Protein AF-A0A3S2A652-F1 (afdb_monomer_lite)

pLDDT: mean 80.46, std 19.88, range [29.73, 98.62]

Foldseek 3Di:
DPDPVVVVVVVVVVVCVVPDPPDDDDPPVVVQVVLQVVQVAPLLRVLLVVLCVPCQQVVADFDQLVVQLPPCNQLFKAFQVRDHSRDGHRNCLFLCVLQVPSLVCLLVSLVVSVVCVVVSPPHHPVNVDDDSLNSSLSNVVVSLVVSLVRLVNVVVGMDTDDPPDPVSVVVSVCLCPDPNHSVLRSLVRSLNGQQLQDDPPDDDDDDDDDDPDCPVSCVVVVVVVVVVVVPPDDDDDPDDPDPRDSRSVSSNVVCVVSVVVSVD

Radius of gyration: 24.22 Å; chains: 1; bounding box: 57×59×66 Å

Secondary structure (DSSP, 8-state):
---HHHHHHHHHHHHHHTT---PPPP-HHHHHHHHHHHTTS-HHHHHHHHHHHSHHHHTSPPB-GGGTS-TTHHHHEEETT---TTS-B-GGGSHHHIIIIIHHHHHHHHHHHHHHGGGGTTT-GGGTT--HHHHHHHHHHHHHHHHHHHHHHHHHHEEEPP--SHHHHHHHHHHHTSTT-HHHHHHHHHHHHH-TT--TTS---S-------TTTHHHHHHHHHHHHTT--S----S-------TT-HHHHHHHHHHHHHHH-

Sequence (264 aa):
FPTADAEEHQLAAIRRMTVDESYVAPDQALVAEALKTVCTISLPARAYKQLLADPAVAGLKEWVPANFAGPNGGKVFARRSAKTLRVGISGAFTYAGFHDVILDRIDDVAAQAALDRAVFAGGCSENSETSVSALSEDILKLYYDDYIAQWDSFLRDMRLAPLTDLIVASENLKDLSSADSALKRLLTAVVQETELTRSDDAPAGDDKAAAKGGSKLLGKLGKLGKIVKTGAKLLPRAGSASEVDLTGNLVAEHFKPLKSTIAE

Structure (mmCIF, N/CA/C/O backbone):
data_AF-A0A3S2A652-F1
#
_entry.id   AF-A0A3S2A652-F1
#
loop_
_atom_site.group_PDB
_atom_site.id
_atom_site.type_symbol
_atom_site.label_atom_id
_atom_site.label_alt_id
_atom_site.label_comp_id
_atom_site.label_asym_id
_atom_site.label_entity_id
_atom_site.label_seq_id
_atom_site.pdbx_PDB_ins_code
_atom_site.Cartn_x
_atom_site.Cartn_y
_atom_site.Cartn_z
_atom_site.occupancy
_atom_site.B_iso_or_equiv
_atom_site.auth_seq_id
_atom_site.auth_comp_id
_atom_site.auth_asym_id
_atom_site.auth_atom_id
_atom_site.pdbx_PDB_model_num
ATOM 1 N N . PHE A 1 1 ? -3.328 -15.606 21.372 1.00 52.12 1 PHE A N 1
ATOM 2 C CA . PHE A 1 1 ? -3.704 -15.788 22.788 1.00 52.12 1 PHE A CA 1
ATOM 3 C C . PHE A 1 1 ? -2.573 -16.517 23.488 1.00 52.12 1 PHE A C 1
ATOM 5 O O . PHE A 1 1 ? -1.925 -17.313 22.819 1.00 52.12 1 PHE A O 1
ATOM 12 N N . PRO A 1 2 ? -2.227 -16.191 24.743 1.00 72.25 2 PRO A N 1
ATOM 13 C CA . PRO A 1 2 ? -0.912 -16.559 25.257 1.00 72.25 2 PRO A CA 1
ATOM 14 C C . PRO A 1 2 ? -0.772 -18.051 25.607 1.00 72.25 2 PRO A C 1
ATOM 16 O O . PRO A 1 2 ? 0.357 -18.528 25.636 1.00 72.25 2 PRO A O 1
ATOM 19 N N . THR A 1 3 ? -1.865 -18.802 25.822 1.00 82.38 3 THR A N 1
ATOM 20 C CA . THR A 1 3 ? -1.835 -20.242 26.159 1.00 82.38 3 THR A CA 1
ATOM 21 C C . THR A 1 3 ? -3.086 -20.988 25.670 1.00 82.38 3 THR A C 1
ATOM 23 O O . THR A 1 3 ? -4.132 -20.372 25.465 1.00 82.38 3 THR A O 1
ATOM 26 N N . ALA A 1 4 ? -2.985 -22.314 25.511 1.00 81.88 4 ALA A N 1
ATOM 27 C CA . ALA A 1 4 ? -4.108 -23.188 25.143 1.00 81.88 4 ALA A CA 1
ATOM 28 C C . ALA A 1 4 ? -5.198 -23.230 26.232 1.00 81.88 4 ALA A C 1
ATOM 30 O O . ALA A 1 4 ? -6.385 -23.161 25.923 1.00 81.88 4 ALA A O 1
ATOM 31 N N . ASP A 1 5 ? -4.797 -23.230 27.505 1.00 79.06 5 ASP A N 1
ATOM 32 C CA . ASP A 1 5 ? -5.728 -23.212 28.639 1.00 79.06 5 ASP A CA 1
ATOM 33 C C . ASP A 1 5 ? -6.611 -21.952 28.634 1.00 79.06 5 ASP A C 1
ATOM 35 O O . ASP A 1 5 ? -7.808 -22.014 28.913 1.00 79.06 5 ASP A O 1
ATOM 39 N N . ALA A 1 6 ? -6.045 -20.792 28.271 1.00 74.88 6 ALA A N 1
ATOM 40 C CA . ALA A 1 6 ? -6.805 -19.545 28.185 1.00 74.88 6 ALA A CA 1
ATOM 41 C C . ALA A 1 6 ? -7.887 -19.606 27.092 1.00 74.88 6 ALA A C 1
ATOM 43 O O . ALA A 1 6 ? -8.999 -19.123 27.300 1.00 74.88 6 ALA A O 1
ATOM 44 N N . GLU A 1 7 ? -7.580 -20.227 25.951 1.00 81.38 7 GLU A N 1
ATOM 45 C CA . GLU A 1 7 ? -8.536 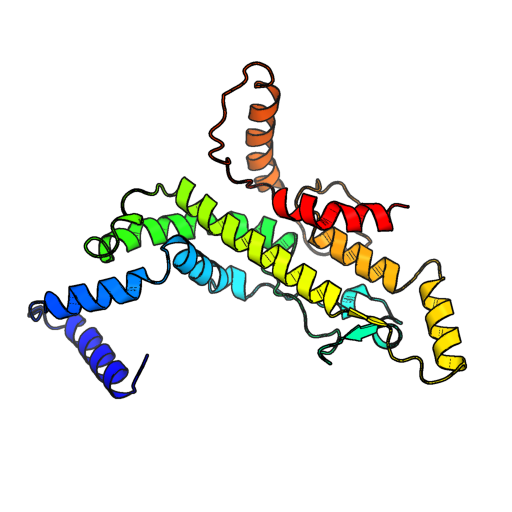-20.436 24.860 1.00 81.38 7 GLU A CA 1
ATOM 46 C C . GLU A 1 7 ? -9.672 -21.378 25.282 1.00 81.38 7 GLU A C 1
ATOM 48 O O . GLU A 1 7 ? -10.848 -21.063 25.080 1.00 81.38 7 GLU A O 1
ATOM 53 N N . GLU A 1 8 ? -9.343 -22.498 25.933 1.00 86.00 8 GLU A N 1
ATOM 54 C CA . GLU A 1 8 ? -10.333 -23.464 26.414 1.00 86.00 8 GLU A CA 1
ATOM 55 C C . GLU A 1 8 ? -11.302 -22.832 27.421 1.00 86.00 8 GLU A C 1
ATOM 57 O O . GLU A 1 8 ? -12.527 -22.943 27.271 1.00 86.00 8 GLU A O 1
ATOM 62 N N . HIS A 1 9 ? -10.771 -22.114 28.413 1.00 81.88 9 HIS A N 1
ATOM 63 C CA . HIS A 1 9 ? -11.582 -21.432 29.417 1.00 81.88 9 HIS A CA 1
ATOM 64 C C . HIS A 1 9 ? -12.466 -20.340 28.811 1.00 81.88 9 HIS A C 1
ATOM 66 O O . HIS A 1 9 ? -13.625 -20.200 29.208 1.00 81.88 9 HIS A O 1
ATOM 72 N N . GLN A 1 10 ? -11.969 -19.605 27.816 1.00 80.56 10 GLN A N 1
ATOM 73 C CA . GLN A 1 10 ? -12.742 -18.562 27.150 1.00 80.56 10 GLN A CA 1
ATOM 74 C C . GLN A 1 10 ? -13.880 -19.147 26.303 1.00 80.56 10 GLN A C 1
ATOM 76 O O . GLN A 1 10 ? -15.015 -18.675 26.385 1.00 80.56 10 GLN A O 1
ATOM 81 N N . LEU A 1 11 ? -13.628 -20.223 25.554 1.00 85.88 11 LEU A N 1
ATOM 82 C CA . LEU A 1 11 ? -14.672 -20.926 24.801 1.00 85.88 11 LEU A CA 1
ATOM 83 C C . LEU A 1 11 ? -15.713 -21.567 25.728 1.00 85.88 11 LEU A C 1
ATOM 85 O O . LEU A 1 11 ? -16.906 -21.566 25.417 1.00 85.88 11 LEU A O 1
ATOM 89 N N . ALA A 1 12 ? -15.288 -22.105 26.873 1.00 82.75 12 ALA A N 1
ATOM 90 C CA . ALA A 1 12 ? -16.197 -22.608 27.898 1.00 82.75 12 ALA A CA 1
ATOM 91 C C . ALA A 1 12 ? -17.071 -21.489 28.490 1.00 82.75 12 ALA A C 1
ATOM 93 O O . ALA A 1 12 ? -18.274 -21.691 28.655 1.00 82.75 12 ALA A O 1
ATOM 94 N N . ALA A 1 13 ? -16.499 -20.308 28.745 1.00 77.44 13 ALA A N 1
ATOM 95 C CA . ALA A 1 13 ? -17.236 -19.141 29.223 1.00 77.44 13 ALA A CA 1
ATOM 96 C C . ALA A 1 13 ? -18.266 -18.644 28.192 1.00 77.44 13 ALA A C 1
ATOM 98 O O . ALA A 1 13 ? -19.434 -18.488 28.539 1.00 77.44 13 ALA A O 1
ATOM 99 N N . ILE A 1 14 ? -17.881 -18.496 26.916 1.00 81.69 14 ILE A N 1
ATOM 100 C CA . ILE A 1 14 ? -18.790 -18.080 25.828 1.00 81.69 14 ILE A CA 1
ATOM 101 C C . ILE A 1 14 ? -19.966 -19.057 25.685 1.00 81.69 14 ILE A C 1
ATOM 103 O O . ILE A 1 14 ? -21.110 -18.634 25.542 1.00 81.69 14 ILE A O 1
ATOM 107 N N . ARG A 1 15 ? -19.707 -20.370 25.771 1.00 82.75 15 ARG A N 1
ATOM 108 C CA . ARG A 1 15 ? -20.762 -21.399 25.737 1.00 82.75 15 ARG A CA 1
ATOM 109 C C . ARG A 1 15 ? -21.686 -21.362 26.953 1.00 82.75 15 ARG A C 1
ATOM 111 O O . ARG A 1 15 ? -22.829 -21.780 26.837 1.00 82.75 15 ARG A O 1
ATOM 118 N N . ARG A 1 16 ? -21.204 -20.908 28.113 1.00 76.12 16 ARG A N 1
ATOM 119 C CA . ARG A 1 16 ? -22.028 -20.743 29.320 1.00 76.12 16 ARG A CA 1
ATOM 120 C C . ARG A 1 16 ? -22.916 -19.506 29.245 1.00 76.12 16 ARG A C 1
ATOM 122 O O . ARG A 1 16 ? -24.062 -19.575 29.670 1.00 76.12 16 ARG A O 1
ATOM 129 N N . MET A 1 17 ? -22.426 -18.420 28.646 1.00 71.50 17 MET A N 1
ATOM 130 C CA . MET A 1 17 ? -23.181 -17.170 28.493 1.00 71.50 17 MET A CA 1
ATOM 131 C C . MET A 1 17 ? -24.492 -17.321 27.704 1.00 71.50 17 MET A C 1
ATOM 133 O O . MET A 1 17 ? -25.365 -16.471 27.822 1.00 71.50 17 MET A O 1
ATOM 137 N N . THR A 1 18 ? -24.656 -18.373 26.895 1.00 72.25 18 THR A N 1
ATOM 138 C CA . THR A 1 18 ? -25.897 -18.613 26.138 1.00 72.25 18 THR A CA 1
ATOM 139 C C . THR A 1 18 ? -26.997 -19.307 26.944 1.00 72.25 18 THR A C 1
ATOM 141 O O . THR A 1 18 ? -28.128 -19.376 26.468 1.00 72.25 18 THR A O 1
ATOM 144 N N . VAL A 1 19 ? -26.686 -19.846 28.127 1.00 77.69 19 VAL A N 1
ATOM 145 C CA . VAL A 1 19 ? -27.603 -20.684 28.925 1.00 77.69 19 VAL A CA 1
ATOM 146 C C . VAL A 1 19 ? -27.663 -20.314 30.408 1.00 77.69 19 VAL A C 1
ATOM 148 O O . VAL A 1 19 ? -28.590 -20.743 31.089 1.00 77.69 19 VAL A O 1
ATOM 151 N N . ASP A 1 20 ? -26.704 -19.540 30.914 1.00 67.19 20 ASP A N 1
ATOM 152 C CA . ASP A 1 20 ? -26.577 -19.193 32.329 1.00 67.19 20 ASP A CA 1
ATOM 153 C C . ASP A 1 20 ? -26.541 -17.667 32.507 1.00 67.19 20 ASP A C 1
ATOM 155 O O . ASP A 1 20 ? -25.609 -16.999 32.059 1.00 67.19 20 ASP A O 1
ATOM 159 N N . GLU A 1 21 ? -27.568 -17.114 33.159 1.00 64.81 21 GLU A N 1
ATOM 160 C CA . GLU A 1 21 ? -27.655 -15.685 33.497 1.00 64.81 21 GLU A CA 1
ATOM 161 C C . GLU A 1 21 ? -26.923 -15.340 34.810 1.00 64.81 21 GLU A C 1
ATOM 163 O O . GLU A 1 21 ? -26.878 -14.175 35.214 1.00 64.81 21 GLU A O 1
ATOM 168 N N . SER A 1 22 ? -26.323 -16.328 35.492 1.00 71.25 22 SER A N 1
ATOM 169 C CA . SER A 1 22 ? -25.506 -16.094 36.687 1.00 71.25 22 SER A CA 1
ATOM 170 C C . SER A 1 22 ? -24.085 -15.659 36.312 1.00 71.25 22 SER A C 1
ATOM 172 O O . SER A 1 22 ? -23.110 -16.411 36.335 1.00 71.25 22 SER A O 1
ATOM 174 N N . TYR A 1 23 ? -23.953 -14.389 35.942 1.00 68.50 23 TYR A N 1
ATOM 175 C CA . TYR A 1 23 ? -22.654 -13.798 35.639 1.00 68.50 23 TYR A CA 1
ATOM 176 C C . TYR A 1 23 ? -21.808 -13.671 36.913 1.00 68.50 23 TYR A C 1
ATOM 178 O O . TYR A 1 23 ? -22.225 -13.057 37.899 1.00 68.50 23 TYR A O 1
ATOM 186 N N . VAL A 1 24 ? -20.594 -14.227 36.892 1.00 75.00 24 VAL A N 1
ATOM 187 C CA . VAL A 1 24 ? -19.592 -13.961 37.933 1.00 75.00 24 VAL A CA 1
ATOM 188 C C . VAL A 1 24 ? -19.274 -12.468 37.909 1.00 75.00 24 VAL A C 1
ATOM 190 O O . VAL A 1 24 ? -19.010 -11.906 36.844 1.00 75.00 24 VAL A O 1
ATOM 193 N N . ALA A 1 25 ? -19.305 -11.820 39.076 1.00 79.06 25 ALA A N 1
ATOM 194 C CA . ALA A 1 25 ? -18.957 -10.409 39.175 1.00 79.06 25 ALA A CA 1
ATOM 195 C C . ALA A 1 25 ? -17.518 -10.185 38.662 1.00 79.06 25 ALA A C 1
ATOM 197 O O . ALA A 1 25 ? -16.616 -10.931 39.054 1.00 79.06 25 ALA A O 1
ATOM 198 N N . PRO A 1 26 ? -17.281 -9.185 37.795 1.00 78.25 26 PRO A N 1
ATOM 199 C CA . PRO A 1 26 ? -15.953 -8.931 37.256 1.00 78.25 26 PRO A CA 1
ATOM 200 C C . PRO A 1 26 ? -14.974 -8.534 38.366 1.00 78.25 26 PRO A C 1
ATOM 202 O O . PRO A 1 26 ? -15.273 -7.669 39.194 1.00 78.25 26 PRO A O 1
ATOM 205 N N . ASP A 1 27 ? -13.783 -9.134 38.344 1.00 87.38 27 ASP A N 1
ATOM 206 C CA . ASP A 1 27 ? -12.655 -8.686 39.158 1.00 87.38 27 ASP A CA 1
ATOM 207 C C . ASP A 1 27 ? -12.175 -7.329 38.629 1.00 87.38 27 ASP A C 1
ATOM 209 O O . ASP A 1 27 ? -11.551 -7.229 37.571 1.00 87.38 27 ASP A O 1
ATOM 213 N N . GLN A 1 28 ? -12.487 -6.270 39.373 1.00 85.12 28 GLN A N 1
ATOM 214 C CA . GLN A 1 28 ? -12.195 -4.895 38.974 1.00 85.12 28 GLN A CA 1
ATOM 215 C C . GLN A 1 28 ? -10.690 -4.622 38.832 1.00 85.12 28 GLN A C 1
ATOM 217 O O . GLN A 1 28 ? -10.301 -3.807 37.996 1.00 85.12 28 GLN A O 1
ATOM 222 N N . ALA A 1 29 ? -9.834 -5.304 39.601 1.00 85.62 29 ALA A N 1
ATOM 223 C CA . ALA A 1 29 ? -8.387 -5.135 39.504 1.00 85.62 29 ALA A CA 1
ATOM 224 C C . ALA A 1 29 ? -7.844 -5.794 38.230 1.00 85.62 29 ALA A C 1
ATOM 226 O O . ALA A 1 29 ? -7.045 -5.187 37.513 1.00 85.62 29 ALA A O 1
ATOM 227 N N . LEU A 1 30 ? -8.332 -6.996 37.910 1.00 83.12 30 LEU A N 1
ATOM 228 C CA . LEU A 1 30 ? -7.978 -7.687 36.670 1.00 83.12 30 LEU A CA 1
ATOM 229 C C . LEU A 1 30 ? -8.483 -6.928 35.436 1.00 83.12 30 LEU A C 1
ATOM 231 O O . LEU A 1 30 ? -7.744 -6.781 34.464 1.00 83.12 30 LEU A O 1
ATOM 235 N N . VAL A 1 31 ? -9.712 -6.402 35.484 1.00 81.94 31 VAL A N 1
ATOM 236 C CA . VAL A 1 31 ? -10.275 -5.567 34.411 1.00 81.94 31 VAL A CA 1
ATOM 237 C C . VAL A 1 31 ? -9.437 -4.304 34.214 1.00 81.94 31 VAL A C 1
ATOM 239 O O . VAL A 1 31 ? -9.072 -3.994 33.082 1.00 81.94 31 VAL A O 1
ATOM 242 N N . ALA A 1 32 ? -9.069 -3.601 35.289 1.00 81.00 32 ALA A N 1
ATOM 243 C CA . ALA A 1 32 ? -8.233 -2.405 35.194 1.00 81.00 32 ALA A CA 1
ATOM 244 C C . ALA A 1 32 ? -6.849 -2.698 34.585 1.00 81.00 32 ALA A C 1
ATOM 246 O O . ALA A 1 32 ? -6.358 -1.922 33.765 1.00 81.00 32 ALA A O 1
ATOM 247 N N . GLU A 1 33 ? -6.225 -3.821 34.943 1.00 83.44 33 GLU A N 1
ATOM 248 C CA . GLU A 1 33 ? -4.919 -4.217 34.402 1.00 83.44 33 GLU A CA 1
ATOM 249 C C . GLU A 1 33 ? -4.998 -4.651 32.929 1.00 83.44 33 GLU A C 1
ATOM 251 O O . GLU A 1 33 ? -4.174 -4.247 32.100 1.00 83.44 33 GLU A O 1
ATOM 256 N N . ALA A 1 34 ? -6.037 -5.407 32.568 1.00 80.44 34 ALA A N 1
ATOM 257 C CA . ALA A 1 34 ? -6.310 -5.763 31.180 1.00 80.44 34 ALA A CA 1
ATOM 258 C C . ALA A 1 34 ? -6.544 -4.508 30.324 1.00 80.44 34 ALA A C 1
ATOM 260 O O . ALA A 1 34 ? -5.984 -4.387 29.232 1.00 80.44 34 ALA A O 1
ATOM 261 N N . LEU A 1 35 ? -7.301 -3.536 30.842 1.00 76.75 35 LEU A N 1
ATOM 262 C CA . LEU A 1 35 ? -7.547 -2.268 30.161 1.00 76.75 35 LEU A CA 1
ATOM 263 C C . LEU A 1 35 ? -6.253 -1.483 29.912 1.00 76.75 35 LEU A C 1
ATOM 265 O O . LEU A 1 35 ? -6.055 -1.033 28.787 1.00 76.75 35 LEU A O 1
ATOM 269 N N . LYS A 1 36 ? -5.329 -1.388 30.882 1.00 78.88 36 LYS A N 1
ATOM 270 C CA . LYS A 1 36 ? -4.011 -0.748 30.659 1.00 78.88 36 LYS A CA 1
ATOM 271 C C . LYS A 1 36 ? -3.251 -1.381 29.494 1.00 78.88 36 LYS A C 1
ATOM 273 O O . LYS A 1 36 ? -2.658 -0.668 28.689 1.00 78.88 36 LYS A O 1
ATOM 278 N N . THR A 1 37 ? -3.298 -2.709 29.386 1.00 77.62 37 THR A N 1
ATOM 279 C CA . THR A 1 37 ? -2.659 -3.439 28.282 1.00 77.62 37 THR A CA 1
ATOM 280 C C . THR A 1 37 ? -3.307 -3.086 26.944 1.00 77.62 37 THR A C 1
ATOM 282 O O . THR A 1 37 ? -2.607 -2.808 25.972 1.00 77.62 37 THR A O 1
ATOM 285 N N . VAL A 1 38 ? -4.640 -3.028 26.887 1.00 74.25 38 VAL A N 1
ATOM 286 C CA . VAL A 1 38 ? -5.374 -2.637 25.672 1.00 74.25 38 VAL A CA 1
ATOM 287 C C . VAL A 1 38 ? -5.073 -1.191 25.259 1.00 74.25 38 VAL A C 1
ATOM 289 O O . VAL A 1 38 ? -4.997 -0.905 24.062 1.00 74.25 38 VAL A O 1
ATOM 292 N N . CYS A 1 39 ? -4.831 -0.291 26.216 1.00 74.31 39 CYS A N 1
ATOM 293 C CA . CYS A 1 39 ? -4.477 1.103 25.935 1.00 74.31 39 CYS A CA 1
ATOM 294 C C . CYS A 1 39 ? -3.083 1.291 25.306 1.00 74.31 39 CYS A C 1
ATOM 296 O O . CYS A 1 39 ? -2.777 2.398 24.875 1.00 74.31 39 CYS A O 1
ATOM 298 N N . THR A 1 40 ? -2.240 0.252 25.221 1.00 81.44 40 THR A N 1
ATOM 299 C CA . THR A 1 40 ? -0.905 0.356 24.590 1.00 81.44 40 THR A CA 1
ATOM 300 C C . THR A 1 40 ? -0.963 0.578 23.078 1.00 81.44 40 THR A C 1
ATOM 302 O O . THR A 1 40 ? -0.031 1.131 22.497 1.00 81.44 40 THR A O 1
ATOM 305 N N . ILE A 1 41 ? -2.056 0.165 22.432 1.00 84.75 41 ILE A N 1
ATOM 306 C CA . ILE A 1 41 ? -2.319 0.412 21.013 1.00 84.75 41 ILE A CA 1
ATOM 307 C C . ILE A 1 41 ? -3.452 1.428 20.944 1.00 84.75 41 ILE A C 1
ATOM 309 O O . ILE A 1 41 ? -4.523 1.174 21.490 1.00 84.75 41 ILE A O 1
ATOM 313 N N . SER A 1 42 ? -3.244 2.557 20.267 1.00 86.00 42 SER A N 1
ATOM 314 C CA . SER A 1 42 ? -4.271 3.597 20.136 1.00 86.00 42 SER A CA 1
ATOM 315 C C . SER A 1 42 ? -5.525 3.080 19.417 1.00 86.00 42 SER A C 1
ATOM 317 O O . SER A 1 42 ? -5.459 2.134 18.624 1.00 86.00 42 SER 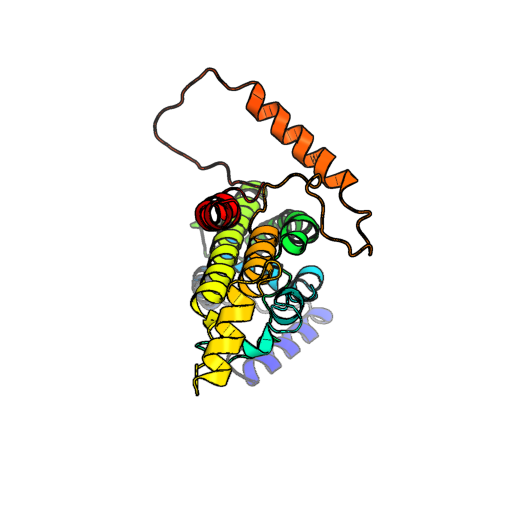A O 1
ATOM 319 N N . LEU A 1 43 ? -6.686 3.694 19.683 1.00 86.31 43 LEU A N 1
ATOM 320 C CA . LEU A 1 43 ? -7.937 3.317 19.018 1.00 86.31 43 LEU A CA 1
ATOM 321 C C . LEU A 1 43 ? -7.834 3.391 17.476 1.00 86.31 43 LEU A C 1
ATOM 323 O O . LEU A 1 43 ? -8.187 2.392 16.843 1.00 86.31 43 LEU A O 1
ATOM 327 N N . PRO A 1 44 ? -7.272 4.459 16.865 1.00 89.38 44 PRO A N 1
ATOM 328 C CA . PRO A 1 44 ? -7.062 4.509 15.417 1.00 89.38 44 PRO A CA 1
ATOM 329 C C . PRO A 1 44 ? -6.165 3.384 14.897 1.00 89.38 44 PRO A C 1
ATOM 331 O O . PRO A 1 44 ? -6.459 2.794 13.864 1.00 89.38 44 PRO A O 1
ATOM 334 N N . ALA A 1 45 ? -5.107 3.013 15.627 1.00 91.38 45 ALA A N 1
ATOM 335 C CA . ALA A 1 45 ? -4.211 1.939 15.201 1.00 91.38 45 ALA A CA 1
ATOM 336 C C . ALA A 1 45 ? -4.876 0.554 15.245 1.00 91.38 45 ALA A C 1
ATOM 338 O O . ALA A 1 45 ? -4.579 -0.303 14.410 1.00 91.38 45 ALA A O 1
ATOM 339 N N . ARG A 1 46 ? -5.788 0.312 16.195 1.00 90.44 46 ARG A N 1
ATOM 340 C CA . ARG A 1 46 ? -6.594 -0.921 16.212 1.00 90.44 46 ARG A CA 1
ATOM 341 C C . ARG A 1 46 ? -7.599 -0.943 15.065 1.00 90.44 46 ARG A C 1
ATOM 343 O O . ARG A 1 46 ? -7.665 -1.940 14.352 1.00 90.44 46 ARG A O 1
ATOM 350 N N . ALA A 1 47 ? -8.320 0.159 14.872 1.00 92.62 47 ALA A N 1
ATOM 351 C CA . ALA A 1 47 ? -9.280 0.318 13.787 1.00 92.62 47 ALA A CA 1
ATOM 352 C C . ALA A 1 47 ? -8.606 0.158 12.414 1.00 92.62 47 ALA A C 1
ATOM 354 O O . ALA A 1 47 ? -9.094 -0.572 11.562 1.00 92.62 47 ALA A O 1
ATOM 355 N N . TYR A 1 48 ? -7.414 0.726 12.232 1.00 96.31 48 TYR A N 1
ATOM 356 C CA . TYR A 1 48 ? -6.604 0.544 11.030 1.00 96.31 48 TYR A CA 1
ATOM 357 C C . TYR A 1 48 ? -6.227 -0.926 10.778 1.00 96.31 48 TYR A C 1
ATOM 359 O O . TYR A 1 48 ? -6.381 -1.435 9.668 1.00 96.31 48 TYR A O 1
ATOM 367 N N . LYS A 1 49 ? -5.797 -1.661 11.812 1.00 95.75 49 LYS A N 1
ATOM 368 C CA . LYS A 1 49 ? -5.533 -3.105 11.678 1.00 95.75 49 LYS A CA 1
ATOM 369 C C . LYS A 1 49 ? -6.791 -3.888 11.305 1.00 95.75 49 LYS A C 1
ATOM 371 O O . LYS A 1 49 ? -6.702 -4.827 10.520 1.00 95.75 49 LYS A O 1
ATOM 376 N N . GLN A 1 50 ? -7.944 -3.505 11.849 1.00 95.00 50 GLN A N 1
ATOM 377 C CA . GLN A 1 50 ? -9.230 -4.096 11.486 1.00 95.00 50 GLN A CA 1
ATOM 378 C C . GLN A 1 50 ? -9.613 -3.777 10.037 1.00 95.00 50 GLN A C 1
ATOM 380 O O . GLN A 1 50 ? -10.061 -4.677 9.336 1.00 95.00 50 GLN A O 1
ATOM 385 N N . LEU A 1 51 ? -9.378 -2.546 9.573 1.00 97.38 51 LEU A N 1
ATOM 386 C CA . LEU A 1 51 ? -9.576 -2.146 8.179 1.00 97.38 51 LEU A CA 1
ATOM 387 C C . LEU A 1 51 ? -8.751 -3.023 7.232 1.00 97.38 51 LEU A C 1
ATOM 389 O O . LEU A 1 51 ? -9.298 -3.564 6.279 1.00 97.38 51 LEU A O 1
ATOM 393 N N . LEU A 1 52 ? -7.459 -3.223 7.508 1.00 98.00 52 LEU A N 1
ATOM 394 C CA . LEU A 1 52 ? -6.612 -4.087 6.674 1.00 98.00 52 LEU A CA 1
ATOM 395 C C . LEU A 1 52 ? -6.995 -5.573 6.739 1.00 98.00 52 LEU A C 1
ATOM 397 O O . LEU A 1 52 ? -6.727 -6.310 5.792 1.00 98.00 52 LEU A O 1
ATOM 401 N N . ALA A 1 53 ? -7.587 -6.020 7.847 1.00 96.81 53 ALA A N 1
ATOM 402 C CA . ALA A 1 53 ? -8.063 -7.390 8.023 1.00 96.81 53 ALA A CA 1
ATOM 403 C C . ALA A 1 53 ? -9.475 -7.623 7.455 1.00 96.81 53 ALA A C 1
ATOM 405 O O . ALA A 1 53 ? -9.913 -8.774 7.386 1.00 96.81 53 ALA A O 1
ATOM 406 N N . ASP A 1 54 ? -10.189 -6.563 7.062 1.00 96.56 54 ASP A N 1
ATOM 407 C CA . ASP A 1 54 ? -11.497 -6.666 6.422 1.00 96.56 54 ASP A CA 1
ATOM 408 C C . ASP A 1 54 ? -11.379 -7.546 5.165 1.00 96.56 54 ASP A C 1
ATOM 410 O O . ASP A 1 54 ? -10.522 -7.275 4.321 1.00 96.56 54 ASP A O 1
ATOM 414 N N . PRO A 1 55 ? -12.218 -8.584 4.990 1.00 96.50 55 PRO A N 1
ATOM 415 C CA . PRO A 1 55 ? -12.156 -9.457 3.820 1.00 96.50 55 PRO A CA 1
ATOM 416 C C . PRO A 1 55 ? -12.220 -8.722 2.474 1.00 96.50 55 PRO A C 1
ATOM 418 O O . PRO A 1 55 ? -11.603 -9.176 1.510 1.00 96.50 55 PRO A O 1
ATOM 421 N N . ALA A 1 56 ? -12.930 -7.591 2.395 1.00 96.12 56 ALA A N 1
ATOM 422 C CA . ALA A 1 56 ? -13.000 -6.774 1.186 1.00 96.12 56 ALA A CA 1
ATOM 423 C C . ALA A 1 56 ? -11.662 -6.091 0.859 1.00 96.12 56 ALA A C 1
ATOM 425 O O . ALA A 1 56 ? -11.360 -5.889 -0.314 1.00 96.12 56 ALA A O 1
ATOM 426 N N . VAL A 1 57 ? -10.857 -5.771 1.878 1.00 97.75 57 VAL A N 1
ATOM 427 C CA . VAL A 1 57 ? -9.529 -5.149 1.745 1.00 97.75 57 VAL A CA 1
ATOM 428 C C . VAL A 1 57 ? -8.446 -6.218 1.593 1.00 97.75 57 VAL A C 1
ATOM 430 O O . VAL A 1 57 ? -7.657 -6.177 0.652 1.00 97.75 57 VAL A O 1
ATOM 433 N N . ALA A 1 58 ? -8.429 -7.217 2.476 1.00 96.81 58 ALA A N 1
ATOM 434 C CA . ALA A 1 58 ? -7.459 -8.310 2.468 1.00 96.81 58 ALA A CA 1
ATOM 435 C C . ALA A 1 58 ? -7.567 -9.198 1.216 1.00 96.81 58 ALA A C 1
ATOM 437 O O . ALA A 1 58 ? -6.582 -9.805 0.799 1.00 96.81 58 ALA A O 1
ATOM 438 N N . GLY A 1 59 ? -8.759 -9.279 0.614 1.00 96.38 59 GLY A N 1
ATOM 439 C CA . GLY A 1 59 ? -9.011 -10.015 -0.625 1.00 96.38 59 GLY A CA 1
ATOM 440 C C . GLY A 1 59 ? -8.609 -9.273 -1.903 1.00 96.38 59 GLY A C 1
ATOM 441 O O . GLY A 1 59 ? -8.730 -9.844 -2.990 1.00 96.38 59 GLY A O 1
ATOM 442 N N . LEU A 1 60 ? -8.150 -8.019 -1.807 1.00 97.81 60 LEU A N 1
ATOM 443 C CA . LEU A 1 60 ? -7.713 -7.253 -2.971 1.00 97.81 60 LEU A CA 1
ATOM 444 C C . LEU A 1 60 ? -6.519 -7.922 -3.649 1.00 97.81 60 LEU A C 1
ATOM 446 O O . LEU A 1 60 ? -5.533 -8.300 -3.014 1.00 97.81 60 LEU A O 1
ATOM 450 N N . LYS A 1 61 ? -6.597 -8.032 -4.977 1.00 97.50 61 LYS A N 1
ATOM 451 C CA . LYS A 1 61 ? -5.530 -8.622 -5.782 1.00 97.50 61 LYS A CA 1
ATOM 452 C C . LYS A 1 61 ? -4.243 -7.814 -5.619 1.00 97.50 61 LYS A C 1
ATOM 454 O O . LYS A 1 61 ? -4.246 -6.599 -5.784 1.00 97.50 61 LYS A O 1
ATOM 459 N N . GLU A 1 62 ? -3.140 -8.510 -5.366 1.00 98.06 62 GLU A N 1
ATOM 460 C CA . GLU A 1 62 ? -1.824 -7.880 -5.291 1.00 98.06 62 GLU A CA 1
ATOM 461 C C . GLU A 1 62 ? -1.421 -7.215 -6.615 1.00 98.06 62 GLU A C 1
ATOM 463 O O . GLU A 1 62 ? -1.636 -7.754 -7.710 1.00 98.06 62 GLU A O 1
ATOM 468 N N . TRP A 1 63 ? -0.748 -6.072 -6.501 1.00 98.50 63 TRP A N 1
ATOM 469 C CA . TRP A 1 63 ? -0.018 -5.462 -7.602 1.00 98.50 63 TRP A CA 1
ATOM 470 C C . TRP A 1 63 ? 1.307 -6.197 -7.788 1.00 98.50 63 TRP A C 1
ATOM 472 O O . TRP A 1 63 ? 2.165 -6.192 -6.905 1.00 98.50 63 TRP A O 1
ATOM 482 N N . VAL A 1 64 ? 1.477 -6.863 -8.931 1.00 98.19 64 VAL A N 1
ATOM 483 C CA . VAL A 1 64 ? 2.625 -7.744 -9.180 1.00 98.19 64 VAL A CA 1
ATOM 484 C C . VAL A 1 64 ? 3.604 -7.091 -10.166 1.00 98.19 64 VAL A C 1
ATOM 486 O O . VAL A 1 64 ? 3.255 -6.954 -11.341 1.00 98.19 64 VAL A O 1
ATOM 489 N N . PRO A 1 65 ? 4.851 -6.778 -9.756 1.00 97.00 65 PRO A N 1
ATOM 490 C CA . PRO A 1 65 ? 5.836 -6.075 -10.589 1.00 97.00 65 PRO A CA 1
ATOM 491 C C . PRO A 1 65 ? 6.095 -6.736 -11.947 1.00 97.00 65 PRO A C 1
ATOM 493 O O . PRO A 1 65 ? 6.253 -6.058 -12.962 1.00 97.00 65 PRO A O 1
ATOM 496 N N . ALA A 1 66 ? 6.117 -8.073 -11.983 1.00 95.75 66 ALA A N 1
ATOM 497 C CA . ALA A 1 66 ? 6.341 -8.840 -13.207 1.00 95.75 66 ALA A CA 1
ATOM 498 C C . ALA A 1 66 ? 5.302 -8.558 -14.308 1.00 95.75 66 ALA A C 1
ATOM 500 O O . ALA A 1 66 ? 5.625 -8.716 -15.482 1.00 95.75 66 ALA A O 1
ATOM 501 N N . ASN A 1 67 ? 4.089 -8.125 -13.950 1.00 96.56 67 ASN A N 1
ATOM 502 C CA . ASN A 1 67 ? 3.047 -7.791 -14.924 1.00 96.56 67 ASN A CA 1
ATOM 503 C C . ASN A 1 67 ? 3.327 -6.458 -15.639 1.00 96.56 67 ASN A C 1
ATOM 505 O O . ASN A 1 67 ? 2.810 -6.233 -16.726 1.00 96.56 67 ASN A O 1
ATOM 509 N N . PHE A 1 68 ? 4.167 -5.597 -15.055 1.00 96.25 68 PHE A N 1
ATOM 510 C CA . PHE A 1 68 ? 4.428 -4.241 -15.546 1.00 96.25 68 PHE A CA 1
ATOM 511 C C . PHE A 1 68 ? 5.835 -4.065 -16.123 1.00 96.25 68 PHE A C 1
ATOM 513 O O . PHE A 1 68 ? 6.075 -3.144 -16.895 1.00 96.25 68 PHE A O 1
ATOM 520 N N . ALA A 1 69 ? 6.772 -4.958 -15.800 1.00 91.19 69 ALA A N 1
ATOM 521 C CA . ALA A 1 69 ? 8.158 -4.867 -16.262 1.00 91.19 69 ALA A CA 1
ATOM 522 C C . ALA A 1 69 ? 8.373 -5.336 -17.723 1.00 91.19 69 ALA A C 1
ATOM 524 O O . ALA A 1 69 ? 9.490 -5.272 -18.233 1.00 91.19 69 ALA A O 1
ATOM 525 N N . GLY A 1 70 ? 7.321 -5.806 -18.405 1.00 90.44 70 GLY A N 1
ATOM 526 C CA . GLY A 1 70 ? 7.384 -6.287 -19.788 1.00 90.44 70 GLY A CA 1
ATOM 527 C C . GLY A 1 70 ? 8.143 -7.617 -19.962 1.00 90.44 70 GLY A C 1
ATOM 528 O O . GLY A 1 70 ? 8.600 -8.216 -18.984 1.00 90.44 70 GLY A O 1
ATOM 529 N N . PRO A 1 71 ? 8.302 -8.102 -21.210 1.00 89.19 71 PRO A N 1
ATOM 530 C CA . PRO A 1 71 ? 8.881 -9.422 -21.493 1.00 89.19 71 PRO A CA 1
ATOM 531 C C . PRO A 1 71 ? 10.324 -9.599 -20.996 1.00 89.19 71 PRO A C 1
ATOM 533 O O . PRO A 1 71 ? 10.711 -10.693 -20.587 1.00 89.19 71 PRO A O 1
ATOM 536 N N . ASN A 1 72 ? 11.114 -8.522 -21.004 1.00 87.19 72 ASN A N 1
ATOM 537 C CA . ASN A 1 72 ? 12.512 -8.535 -20.567 1.00 87.19 72 ASN A CA 1
ATOM 538 C C . ASN A 1 72 ? 12.685 -8.214 -19.076 1.00 87.19 72 ASN A C 1
ATOM 540 O O . ASN A 1 72 ? 13.777 -8.393 -18.538 1.00 87.19 72 ASN A O 1
ATOM 544 N N . GLY A 1 73 ? 11.625 -7.803 -18.374 1.00 89.44 73 GLY A N 1
ATOM 545 C CA . GLY A 1 73 ? 11.707 -7.330 -16.992 1.00 89.44 73 GLY A CA 1
ATOM 546 C C . GLY A 1 73 ? 12.351 -8.325 -16.026 1.00 89.44 73 GLY A C 1
ATOM 547 O O . GLY A 1 73 ? 13.160 -7.938 -15.189 1.00 89.44 73 GLY A O 1
ATOM 548 N N . GLY A 1 74 ? 12.066 -9.621 -16.185 1.00 89.81 74 GLY A N 1
ATOM 549 C CA . GLY A 1 74 ? 12.672 -10.678 -15.366 1.00 89.81 74 GLY A CA 1
ATOM 550 C C . GLY A 1 74 ? 14.172 -10.901 -15.602 1.00 89.81 74 GLY A C 1
ATOM 551 O O . GLY A 1 74 ? 14.825 -11.498 -14.752 1.00 89.81 74 GLY A O 1
ATOM 552 N N . LYS A 1 75 ? 14.715 -10.434 -16.734 1.00 89.69 75 LYS A N 1
ATOM 553 C CA . LYS A 1 75 ? 16.154 -10.476 -17.045 1.00 89.69 75 LYS A CA 1
ATOM 554 C C . LYS A 1 75 ? 16.871 -9.204 -16.596 1.00 89.69 75 LYS A C 1
ATOM 556 O O . LYS A 1 75 ? 18.016 -9.268 -16.166 1.00 89.69 75 LYS A O 1
ATOM 561 N N . VAL A 1 76 ? 16.189 -8.063 -16.698 1.00 92.75 76 VAL A N 1
ATOM 562 C CA . VAL A 1 76 ? 16.753 -6.739 -16.400 1.00 92.75 76 VAL A CA 1
ATOM 563 C C . VAL A 1 76 ? 16.7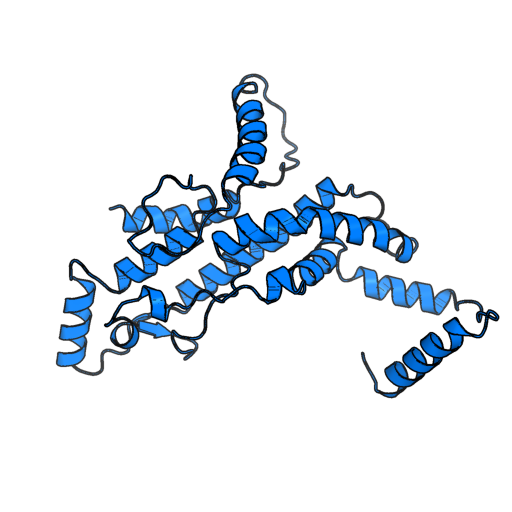41 -6.445 -14.902 1.00 92.75 76 VAL A C 1
ATOM 565 O O . VAL A 1 76 ? 17.664 -5.802 -14.401 1.00 92.75 76 VAL A O 1
ATOM 568 N N . PHE A 1 77 ? 15.738 -6.931 -14.167 1.00 95.38 77 PHE A N 1
ATOM 569 C CA . PHE A 1 77 ? 15.566 -6.626 -12.749 1.00 95.38 77 PHE A CA 1
ATOM 570 C C . PHE A 1 77 ? 15.833 -7.803 -11.823 1.00 95.38 77 PHE A C 1
ATOM 572 O O . PHE A 1 77 ? 15.498 -8.952 -12.098 1.00 95.38 77 PHE A O 1
ATOM 579 N N . ALA A 1 78 ? 16.343 -7.466 -10.644 1.00 95.88 78 ALA A N 1
ATOM 580 C CA . ALA A 1 78 ? 16.396 -8.335 -9.484 1.00 95.88 78 ALA A CA 1
ATOM 581 C C . ALA A 1 78 ? 15.942 -7.569 -8.233 1.00 95.88 78 ALA A C 1
ATOM 583 O O . ALA A 1 78 ? 15.875 -6.338 -8.219 1.00 95.88 78 ALA A O 1
ATOM 584 N N . ARG A 1 79 ? 15.667 -8.303 -7.153 1.00 97.12 79 ARG A N 1
ATOM 585 C CA . ARG A 1 79 ? 15.386 -7.728 -5.831 1.00 97.12 79 ARG A CA 1
ATOM 586 C C . ARG A 1 79 ? 16.610 -7.861 -4.931 1.00 97.12 79 ARG A C 1
ATOM 588 O O . ARG A 1 79 ? 17.309 -8.878 -4.984 1.00 97.12 79 ARG A O 1
ATOM 595 N N . ARG A 1 80 ? 16.893 -6.854 -4.102 1.00 97.31 80 ARG A N 1
ATOM 596 C CA . ARG A 1 80 ? 17.966 -6.908 -3.090 1.00 97.31 80 ARG A CA 1
ATOM 597 C C . ARG A 1 80 ? 17.645 -7.934 -2.005 1.00 97.31 80 ARG A C 1
ATOM 599 O O . ARG A 1 80 ? 18.542 -8.621 -1.536 1.00 97.31 80 ARG A O 1
ATOM 606 N N . SER A 1 81 ? 16.366 -8.090 -1.688 1.00 96.69 81 SER A N 1
ATOM 607 C CA . SER A 1 81 ? 15.795 -9.081 -0.775 1.00 96.69 81 SER A CA 1
ATOM 608 C C . SER A 1 81 ? 15.769 -10.509 -1.326 1.00 96.69 81 SER A C 1
ATOM 610 O O . SER A 1 81 ? 15.292 -11.406 -0.639 1.00 96.69 81 SER A O 1
ATOM 612 N N . ALA A 1 82 ? 16.214 -10.726 -2.570 1.00 95.81 82 ALA A N 1
ATOM 613 C CA . ALA A 1 82 ? 16.099 -11.988 -3.307 1.00 95.81 82 ALA A CA 1
ATOM 614 C C . ALA A 1 82 ? 14.655 -12.487 -3.549 1.00 95.81 82 ALA A C 1
ATOM 616 O O . ALA A 1 82 ? 14.467 -13.579 -4.086 1.00 95.81 82 ALA A O 1
ATOM 617 N N . LYS A 1 83 ? 13.627 -11.684 -3.231 1.00 96.44 83 LYS A N 1
ATOM 618 C CA . LYS A 1 83 ? 12.247 -11.953 -3.659 1.00 96.44 83 LYS A CA 1
ATOM 619 C C . LYS A 1 83 ? 12.161 -12.002 -5.189 1.00 96.44 83 LYS A C 1
ATOM 621 O O . LYS A 1 83 ? 12.893 -11.311 -5.896 1.00 96.44 83 LYS A O 1
ATOM 626 N N . THR A 1 84 ? 11.235 -12.797 -5.716 1.00 95.56 84 THR A N 1
ATOM 627 C CA . THR A 1 84 ? 10.937 -12.771 -7.155 1.00 95.56 84 THR A CA 1
ATOM 628 C C . THR A 1 84 ? 10.088 -11.543 -7.494 1.00 95.56 84 THR A C 1
ATOM 630 O O . THR A 1 84 ? 9.378 -11.025 -6.634 1.00 95.56 84 THR A O 1
ATOM 633 N N . LEU A 1 85 ? 10.073 -11.117 -8.763 1.00 95.50 85 LEU A N 1
ATOM 634 C CA . LEU A 1 85 ? 9.158 -10.064 -9.242 1.00 95.50 85 LEU A CA 1
ATOM 635 C C . LEU A 1 85 ? 7.673 -10.472 -9.199 1.00 95.50 85 LEU A C 1
ATOM 637 O O . LEU A 1 85 ? 6.811 -9.670 -9.552 1.00 95.50 85 LEU A O 1
ATOM 641 N N . ARG A 1 86 ? 7.369 -11.722 -8.819 1.00 96.38 86 ARG A N 1
ATOM 642 C CA . ARG A 1 86 ? 5.999 -12.207 -8.618 1.00 96.38 86 ARG A CA 1
ATOM 643 C C . ARG A 1 86 ? 5.467 -11.925 -7.216 1.00 96.38 86 ARG A C 1
ATOM 645 O O . ARG A 1 86 ? 4.266 -12.035 -7.022 1.00 96.38 86 ARG A O 1
ATOM 652 N N . VAL A 1 87 ? 6.337 -11.582 -6.264 1.00 96.88 87 VAL A N 1
ATOM 653 C CA . VAL A 1 87 ? 5.905 -11.130 -4.937 1.00 96.88 87 VAL A CA 1
ATOM 654 C C . VAL A 1 87 ? 5.440 -9.686 -5.073 1.00 96.88 87 VAL A C 1
ATOM 656 O O . VAL A 1 87 ? 6.248 -8.812 -5.402 1.00 96.88 87 VAL A O 1
ATOM 659 N N . GLY A 1 88 ? 4.140 -9.471 -4.889 1.00 95.94 88 GLY A N 1
ATOM 660 C CA . GLY A 1 88 ? 3.500 -8.187 -5.114 1.00 95.94 88 GLY A CA 1
ATOM 661 C C . GLY A 1 88 ? 3.490 -7.259 -3.904 1.00 95.94 88 GLY A C 1
ATOM 662 O O . GLY A 1 88 ? 4.031 -7.559 -2.837 1.00 95.94 88 GLY A O 1
ATOM 663 N N . ILE A 1 89 ? 2.856 -6.109 -4.109 1.00 98.25 89 ILE A N 1
ATOM 664 C CA . ILE A 1 89 ? 2.381 -5.213 -3.054 1.00 98.25 89 ILE A CA 1
ATOM 665 C C . ILE A 1 89 ? 0.897 -5.523 -2.848 1.00 98.25 89 ILE A C 1
ATOM 667 O O . ILE A 1 89 ? 0.179 -5.754 -3.822 1.00 98.25 89 ILE A O 1
ATOM 671 N N . SER A 1 90 ? 0.439 -5.544 -1.593 1.00 98.44 90 SER A N 1
ATOM 672 C CA . SER A 1 90 ? -0.981 -5.756 -1.283 1.00 98.44 90 SER A CA 1
ATOM 673 C C . SER A 1 90 ? -1.856 -4.785 -2.076 1.00 98.44 90 SER A C 1
ATOM 675 O O . SER A 1 90 ? -1.548 -3.594 -2.154 1.00 98.44 90 SER A O 1
ATOM 677 N N . GLY A 1 91 ? -2.962 -5.290 -2.630 1.00 98.25 91 GLY A N 1
ATOM 678 C CA . GLY A 1 91 ? -3.910 -4.483 -3.396 1.00 98.25 91 GLY A CA 1
ATOM 679 C C . GLY A 1 91 ? -4.499 -3.322 -2.591 1.00 98.25 91 GLY A C 1
ATOM 680 O O . GLY A 1 91 ? -4.887 -2.319 -3.178 1.00 98.25 91 GLY A O 1
ATOM 681 N N . ALA A 1 92 ? -4.481 -3.409 -1.256 1.00 98.31 92 ALA A N 1
ATOM 682 C CA . ALA A 1 92 ? -4.863 -2.317 -0.368 1.00 98.31 92 ALA A CA 1
ATOM 683 C C . ALA A 1 92 ? -4.028 -1.045 -0.580 1.00 98.31 92 ALA A C 1
ATOM 685 O O . ALA A 1 92 ? -4.550 0.032 -0.359 1.00 98.31 92 ALA A O 1
ATOM 686 N N . PHE A 1 93 ? -2.775 -1.151 -1.040 1.00 98.62 93 PHE A N 1
ATOM 687 C CA . PHE A 1 93 ? -1.873 -0.014 -1.270 1.00 98.62 93 PHE A CA 1
ATOM 688 C C . PHE A 1 93 ? -1.696 0.282 -2.765 1.00 98.62 93 PHE A C 1
ATOM 690 O O . PHE A 1 93 ? -0.588 0.528 -3.235 1.00 98.62 93 PHE A O 1
ATOM 697 N N . THR A 1 94 ? -2.787 0.206 -3.521 1.00 98.56 94 THR A N 1
ATOM 698 C CA . THR A 1 94 ? -2.836 0.541 -4.952 1.00 98.56 94 THR A CA 1
ATOM 699 C C . THR A 1 94 ? -3.796 1.698 -5.177 1.00 98.56 94 THR A C 1
ATOM 701 O O . THR A 1 94 ? -4.629 1.985 -4.312 1.00 98.56 94 THR A O 1
ATOM 704 N N . TYR A 1 95 ? -3.729 2.336 -6.346 1.00 97.38 95 TYR A N 1
ATOM 705 C CA . TYR A 1 95 ? -4.648 3.418 -6.693 1.00 97.38 95 TYR A CA 1
ATOM 706 C C . TYR A 1 95 ? -6.105 2.954 -6.592 1.00 97.38 95 TYR A C 1
ATOM 708 O O . TYR A 1 95 ? -6.924 3.597 -5.939 1.00 97.38 95 TYR A O 1
ATOM 716 N N . ALA A 1 96 ? -6.413 1.799 -7.190 1.00 96.31 96 ALA A N 1
ATOM 717 C CA . ALA A 1 96 ? -7.752 1.218 -7.147 1.00 96.31 96 ALA A CA 1
ATOM 718 C C . ALA A 1 96 ? -8.142 0.796 -5.722 1.00 96.31 96 ALA A C 1
ATOM 720 O O . ALA A 1 96 ? -9.246 1.085 -5.278 1.00 96.31 96 ALA A O 1
ATOM 721 N N . GLY A 1 97 ? -7.233 0.173 -4.965 1.00 97.50 97 GLY A N 1
ATOM 722 C CA . GLY A 1 97 ? -7.503 -0.206 -3.575 1.00 97.50 97 GLY A CA 1
ATOM 723 C C . GLY A 1 97 ? -7.862 0.989 -2.695 1.00 97.50 97 GLY A C 1
ATOM 724 O O . GLY A 1 97 ? -8.826 0.920 -1.932 1.00 97.50 97 GLY A O 1
ATOM 725 N N . PHE A 1 98 ? -7.136 2.099 -2.851 1.00 97.31 98 PHE A N 1
ATOM 726 C CA . PHE A 1 98 ? -7.421 3.346 -2.154 1.00 97.31 98 PHE A CA 1
ATOM 727 C C . PHE A 1 98 ? -8.811 3.892 -2.507 1.00 97.31 98 PHE A C 1
ATOM 729 O O . PHE A 1 98 ? -9.652 4.055 -1.620 1.00 97.31 98 PHE A O 1
ATOM 736 N N . HIS A 1 99 ? -9.052 4.149 -3.796 1.00 95.25 99 HIS A N 1
ATOM 737 C CA . HIS A 1 99 ? -10.252 4.850 -4.263 1.00 95.25 99 HIS A CA 1
ATOM 738 C C . HIS A 1 99 ? -11.521 4.005 -4.186 1.00 95.25 99 HIS A C 1
ATOM 740 O O . HIS A 1 99 ? -12.566 4.521 -3.796 1.00 95.25 99 HIS A O 1
ATOM 746 N N . ASP A 1 100 ? -11.437 2.721 -4.532 1.00 95.00 100 ASP A N 1
ATOM 747 C CA . ASP A 1 100 ? -12.616 1.868 -4.709 1.00 95.00 100 ASP A CA 1
ATOM 748 C C . ASP A 1 100 ? -12.997 1.087 -3.447 1.00 95.00 100 ASP A C 1
ATOM 750 O O . ASP A 1 100 ? -14.119 0.588 -3.361 1.00 95.00 100 ASP A O 1
ATOM 754 N N . VAL A 1 101 ? -12.079 0.925 -2.485 1.00 96.38 101 VAL A N 1
ATOM 755 C CA . VAL A 1 101 ? -12.322 0.083 -1.301 1.00 96.38 101 VAL A CA 1
ATOM 756 C C . VAL A 1 101 ? -11.992 0.792 0.003 1.00 96.38 101 VAL A C 1
ATOM 758 O O . VAL A 1 101 ? -12.859 0.883 0.867 1.00 96.38 101 VAL A O 1
ATOM 761 N N . ILE A 1 102 ? -10.775 1.310 0.181 1.00 96.88 102 ILE A N 1
ATOM 762 C CA . ILE A 1 102 ? -10.356 1.898 1.465 1.00 96.88 102 ILE A CA 1
ATOM 763 C C . ILE A 1 102 ? -11.244 3.086 1.845 1.00 96.88 102 ILE A C 1
ATOM 765 O O . ILE A 1 102 ? -11.780 3.107 2.955 1.00 96.88 102 ILE A O 1
ATOM 769 N N . LEU A 1 103 ? -11.464 4.028 0.922 1.00 93.75 103 LEU A N 1
ATOM 770 C CA . LEU A 1 103 ? -12.326 5.190 1.170 1.00 93.75 103 LEU A CA 1
ATOM 771 C C . LEU A 1 103 ? -13.793 4.813 1.433 1.00 93.75 103 LEU A C 1
ATOM 773 O O . LEU A 1 103 ? -14.482 5.525 2.161 1.00 93.75 103 LEU A O 1
ATOM 777 N N . ASP A 1 104 ? -14.268 3.693 0.889 1.00 93.88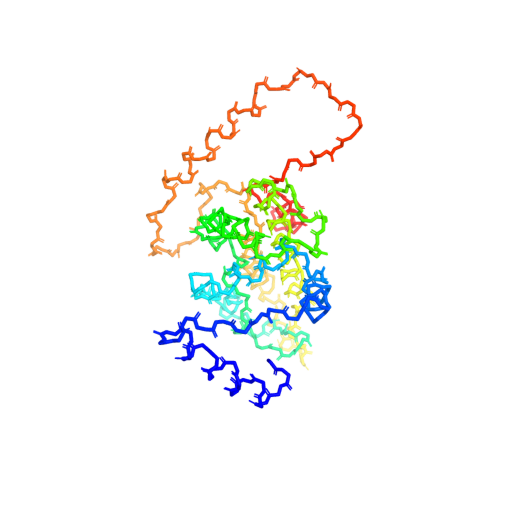 104 ASP A N 1
ATOM 778 C CA . ASP A 1 104 ? -15.632 3.206 1.115 1.00 93.88 104 ASP A CA 1
ATOM 779 C C . ASP A 1 104 ? -15.790 2.493 2.471 1.00 93.88 104 ASP A C 1
ATOM 781 O O . ASP A 1 104 ? -16.895 2.448 3.012 1.00 93.88 104 ASP A O 1
ATOM 785 N N . ARG A 1 105 ? -14.708 1.944 3.043 1.00 94.56 105 ARG A N 1
ATOM 786 C CA . ARG A 1 105 ? -14.733 1.201 4.319 1.00 94.56 105 ARG A CA 1
ATOM 787 C C . ARG A 1 105 ? -14.332 2.033 5.534 1.00 94.56 105 ARG A C 1
ATOM 789 O O . ARG A 1 105 ? -14.678 1.658 6.653 1.00 94.56 105 ARG A O 1
ATOM 796 N N . ILE A 1 106 ? -13.601 3.131 5.345 1.00 92.19 106 ILE A N 1
ATOM 797 C CA . ILE A 1 106 ? -12.976 3.856 6.457 1.00 92.19 106 ILE A CA 1
ATOM 798 C C . ILE A 1 106 ? -13.989 4.399 7.472 1.00 92.19 106 ILE A C 1
ATOM 800 O O . ILE A 1 106 ? -13.794 4.218 8.672 1.00 92.19 106 ILE A O 1
ATOM 804 N N . ASP A 1 107 ? -15.104 4.965 7.001 1.00 90.94 107 ASP A N 1
ATOM 805 C CA . ASP A 1 107 ? -16.146 5.520 7.871 1.00 90.94 107 ASP A CA 1
ATOM 806 C C . ASP A 1 107 ? -16.893 4.427 8.646 1.00 90.94 107 ASP A C 1
ATOM 808 O O . ASP A 1 107 ? -17.200 4.610 9.824 1.00 90.94 107 ASP A O 1
ATOM 812 N N . ASP A 1 108 ? -17.138 3.269 8.023 1.00 92.62 108 ASP A N 1
ATOM 813 C CA . ASP A 1 108 ? -17.758 2.118 8.689 1.00 92.62 108 ASP A CA 1
ATOM 814 C C . ASP A 1 108 ? -16.861 1.603 9.821 1.00 92.62 108 ASP A C 1
ATOM 816 O O . ASP A 1 108 ? -17.326 1.366 10.939 1.00 92.62 108 ASP A O 1
ATOM 820 N N . VAL A 1 109 ? -15.562 1.452 9.549 1.00 93.44 109 VAL A N 1
ATOM 821 C CA . VAL A 1 109 ? -14.585 0.979 10.538 1.00 93.44 109 VAL A CA 1
ATOM 822 C C . VAL A 1 109 ? -14.400 2.002 11.660 1.00 93.44 109 VAL A C 1
ATOM 824 O O . VAL A 1 109 ? -14.359 1.619 12.830 1.00 93.44 109 VAL A O 1
ATOM 827 N N . ALA A 1 110 ? -14.355 3.296 11.339 1.00 91.44 110 ALA A N 1
ATOM 828 C CA . ALA A 1 110 ? -14.309 4.359 12.337 1.00 91.44 110 ALA A CA 1
ATOM 829 C C . ALA A 1 110 ? -15.577 4.378 13.206 1.00 91.44 110 ALA A C 1
ATOM 831 O O . ALA A 1 110 ? -15.488 4.505 14.427 1.00 91.44 110 ALA A O 1
ATOM 832 N N . ALA A 1 111 ? -16.760 4.189 12.616 1.00 91.38 111 ALA A N 1
ATOM 833 C CA . ALA A 1 111 ? -18.011 4.107 13.363 1.00 91.38 111 ALA A CA 1
ATOM 834 C C . ALA A 1 111 ? -18.030 2.902 14.317 1.00 91.38 111 ALA A C 1
ATOM 836 O O . ALA A 1 111 ? -18.407 3.056 15.479 1.00 91.38 111 ALA A O 1
ATOM 837 N N . GLN A 1 112 ? -17.574 1.728 13.867 1.00 90.19 112 GLN A N 1
ATOM 838 C CA . GLN A 1 112 ? -17.447 0.549 14.733 1.00 90.19 112 GLN A CA 1
ATOM 839 C C . GLN A 1 112 ? -16.447 0.782 15.866 1.00 90.19 112 GLN A C 1
ATOM 841 O O . GLN A 1 112 ? -16.770 0.563 17.029 1.00 90.19 112 GLN A O 1
ATOM 846 N N . ALA A 1 113 ? -15.271 1.328 15.564 1.00 88.25 113 ALA A N 1
ATOM 847 C CA . ALA A 1 113 ? -14.273 1.639 16.579 1.00 88.25 113 ALA A CA 1
ATOM 848 C C . ALA A 1 113 ? -14.773 2.681 17.603 1.00 88.25 113 ALA A C 1
ATOM 850 O O . ALA A 1 113 ? -14.462 2.587 18.794 1.00 88.25 113 ALA A O 1
ATOM 851 N N . ALA A 1 114 ? -15.589 3.647 17.172 1.00 86.25 114 ALA A N 1
ATOM 852 C CA . ALA A 1 114 ? -16.238 4.604 18.064 1.00 86.25 114 ALA A CA 1
ATOM 853 C C . ALA A 1 114 ? -17.290 3.949 18.980 1.00 86.25 114 ALA A C 1
ATOM 855 O O . ALA A 1 114 ? -17.417 4.366 20.132 1.00 86.25 114 ALA A O 1
ATOM 856 N N . LEU A 1 115 ? -18.009 2.920 18.514 1.00 84.50 115 LEU A N 1
ATOM 857 C CA . LEU A 1 115 ? -18.919 2.119 19.347 1.00 84.50 115 LEU A CA 1
ATOM 858 C C . LEU A 1 115 ? -18.144 1.255 20.351 1.00 84.50 115 LEU A C 1
ATOM 860 O O . LEU A 1 115 ? -18.440 1.279 21.549 1.00 84.50 115 LEU A O 1
ATOM 864 N N . ASP A 1 116 ? -17.102 0.564 19.885 1.00 78.19 116 ASP A N 1
ATOM 865 C CA . ASP A 1 116 ? -16.252 -0.312 20.701 1.00 78.19 116 ASP A CA 1
ATOM 866 C C . ASP A 1 116 ? -15.560 0.442 21.836 1.00 78.19 116 ASP A C 1
ATOM 868 O O . ASP A 1 116 ? -15.260 -0.113 22.893 1.00 78.19 116 ASP A O 1
ATOM 872 N N . ARG A 1 117 ? -15.353 1.748 21.664 1.00 74.19 117 ARG A N 1
ATOM 873 C CA . ARG A 1 117 ? -14.836 2.633 22.703 1.00 74.19 117 ARG A CA 1
ATOM 874 C C . ARG A 1 117 ? -15.602 2.535 24.024 1.00 74.19 117 ARG A C 1
ATOM 876 O O . ARG A 1 117 ? -14.970 2.646 25.072 1.00 74.19 117 ARG A O 1
ATOM 883 N N . ALA A 1 118 ? -16.920 2.324 24.000 1.00 67.75 118 ALA A N 1
ATOM 884 C CA . ALA A 1 118 ? -17.719 2.179 25.218 1.00 67.75 118 ALA A CA 1
ATOM 885 C C . ALA A 1 118 ? -17.306 0.947 26.044 1.00 67.75 118 ALA A C 1
ATOM 887 O O . ALA A 1 118 ? -17.352 0.992 27.270 1.00 67.75 118 ALA A O 1
ATOM 888 N N . VAL A 1 119 ? -16.821 -0.113 25.389 1.00 66.75 119 VAL A N 1
ATOM 889 C CA . VAL A 1 119 ? -16.289 -1.325 26.037 1.00 66.75 119 VAL A CA 1
ATOM 890 C C . VAL A 1 119 ? -14.945 -1.048 26.727 1.00 66.75 119 VAL A C 1
ATOM 892 O O . VAL A 1 119 ? -14.603 -1.693 27.714 1.00 66.75 119 VAL A O 1
ATOM 895 N N . PHE A 1 120 ? -14.197 -0.049 26.251 1.00 64.06 120 PHE A N 1
ATOM 896 C CA . PHE A 1 120 ? -12.906 0.375 26.811 1.00 64.06 120 PHE A CA 1
ATOM 897 C C . PHE A 1 120 ? -13.007 1.603 27.734 1.00 64.06 120 PHE A C 1
ATOM 899 O O . PHE A 1 120 ? -11.988 2.087 28.246 1.00 64.06 120 PHE A O 1
ATOM 906 N N . ALA A 1 121 ? -14.219 2.130 27.939 1.00 56.69 121 ALA A N 1
ATOM 907 C CA . ALA A 1 121 ? -14.470 3.292 28.779 1.00 56.69 121 ALA A CA 1
ATOM 908 C C . ALA A 1 121 ? -14.180 2.937 30.248 1.00 56.69 121 ALA A C 1
ATOM 910 O O . ALA A 1 121 ? -14.915 2.189 30.884 1.00 56.69 121 ALA A O 1
ATOM 911 N N . GLY A 1 122 ? -13.061 3.452 30.763 1.00 54.69 122 GLY A N 1
ATOM 912 C CA . GLY A 1 122 ? -12.561 3.178 32.115 1.00 54.69 122 GLY A CA 1
ATOM 913 C C . GLY A 1 122 ? -11.037 3.050 32.208 1.00 54.69 122 GLY A C 1
ATOM 914 O O . GLY A 1 122 ? -10.489 3.245 33.287 1.00 54.69 122 GLY A O 1
ATOM 915 N N . GLY A 1 123 ? -10.344 2.778 31.090 1.00 55.28 123 GLY A N 1
ATOM 916 C CA . GLY A 1 123 ? -8.881 2.604 31.071 1.00 55.28 123 GLY A CA 1
ATOM 917 C C . GLY A 1 123 ? -8.081 3.586 30.211 1.00 55.28 123 GLY A C 1
ATOM 918 O O . GLY A 1 123 ? -6.921 3.839 30.521 1.00 55.28 123 GLY A O 1
ATOM 919 N N . CYS A 1 124 ? -8.673 4.150 29.147 1.00 59.81 124 CYS A N 1
ATOM 920 C CA . CYS A 1 124 ? -7.945 4.954 28.153 1.00 59.81 124 CYS A CA 1
ATOM 921 C C . CYS A 1 124 ? -8.599 6.336 27.931 1.00 59.81 124 CYS A C 1
ATOM 923 O O . CYS A 1 124 ? -9.283 6.543 26.926 1.00 59.81 124 CYS A O 1
ATOM 925 N N . SER A 1 125 ? -8.402 7.293 28.846 1.00 59.41 125 SER A N 1
ATOM 926 C CA . SER A 1 125 ? -8.991 8.646 28.751 1.00 59.41 125 SER A CA 1
ATOM 927 C C . SER A 1 125 ? -8.601 9.407 27.477 1.00 59.41 125 SER A C 1
ATOM 929 O O . SER A 1 125 ? -9.389 10.194 26.974 1.00 59.41 125 SER A O 1
ATOM 931 N N . GLU A 1 126 ? -7.429 9.143 26.892 1.00 58.31 126 GLU A N 1
ATOM 932 C CA . GLU A 1 126 ? -7.001 9.829 25.659 1.00 58.31 126 GLU A CA 1
ATOM 933 C C . GLU A 1 126 ? -7.830 9.468 24.418 1.00 58.31 126 GLU A C 1
ATOM 935 O O . GLU A 1 126 ? -7.824 10.202 23.439 1.00 58.31 126 GLU A O 1
ATOM 940 N N . ASN A 1 127 ? -8.587 8.367 24.454 1.00 56.84 127 ASN A N 1
ATOM 941 C CA . ASN A 1 127 ? -9.456 7.969 23.344 1.00 56.84 127 ASN A CA 1
ATOM 942 C C . ASN A 1 127 ? -10.917 8.390 23.580 1.00 56.84 127 ASN A C 1
ATOM 944 O O . ASN A 1 127 ? -11.791 8.046 22.788 1.00 56.84 127 ASN A O 1
ATOM 948 N N . SER A 1 128 ? -11.218 9.078 24.688 1.00 56.78 128 SER A N 1
ATOM 949 C CA . SER A 1 128 ? -12.578 9.188 25.203 1.00 56.78 128 SER A CA 1
ATOM 950 C C . SER A 1 128 ? -13.403 10.345 24.652 1.00 56.78 128 SER A C 1
ATOM 952 O O . SER A 1 128 ? -14.466 10.562 25.213 1.00 56.78 128 SER A O 1
ATOM 954 N N . GLU A 1 129 ? -13.020 11.059 23.585 1.00 59.91 129 GLU A N 1
ATOM 955 C CA . GLU A 1 129 ? -13.881 12.104 22.971 1.00 59.91 129 GLU A CA 1
ATOM 956 C C . GLU A 1 129 ? -13.743 12.271 21.439 1.00 59.91 129 GLU A C 1
ATOM 958 O O . GLU A 1 129 ? -14.287 13.210 20.870 1.00 59.91 129 GLU A O 1
ATOM 963 N N . THR A 1 130 ? -13.093 11.344 20.728 1.00 69.50 130 THR A N 1
ATOM 964 C CA . THR A 1 130 ? -12.909 11.468 19.268 1.00 69.50 130 THR A CA 1
ATOM 965 C C . THR A 1 130 ? -14.216 11.227 18.500 1.00 69.50 130 THR A C 1
ATOM 967 O O . THR A 1 130 ? -14.889 10.216 18.721 1.00 69.50 130 THR A O 1
ATOM 970 N N . SER A 1 131 ? -14.589 12.146 17.600 1.00 84.38 131 SER A N 1
ATOM 971 C CA . SER A 1 131 ? -15.706 11.957 16.663 1.00 84.38 131 SER A CA 1
ATOM 972 C C . SER A 1 131 ? -15.372 10.880 15.624 1.00 84.38 131 SER A C 1
ATOM 974 O O . SER A 1 131 ? -14.203 10.618 15.355 1.00 84.38 131 SER A O 1
ATOM 976 N N . VAL A 1 132 ? -16.388 10.285 14.985 1.00 86.44 132 VAL A N 1
ATOM 977 C CA . VAL A 1 132 ? -16.164 9.323 13.884 1.00 86.44 132 VAL A CA 1
ATOM 978 C C . VAL A 1 132 ? -15.312 9.947 12.778 1.00 86.44 132 VAL A C 1
ATOM 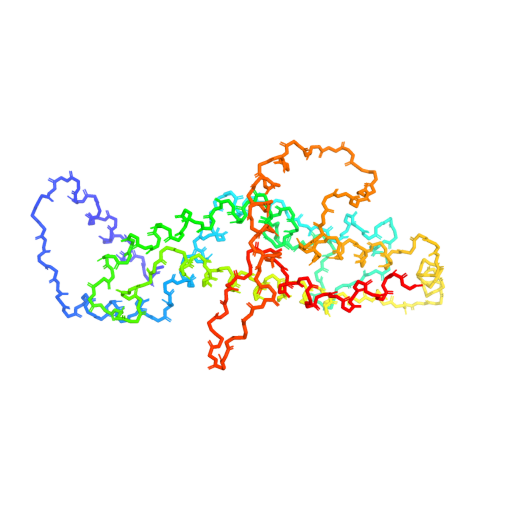980 O O . VAL A 1 132 ? -14.388 9.305 12.305 1.00 86.44 132 VAL A O 1
ATOM 983 N N . SER A 1 133 ? -15.556 11.217 12.432 1.00 86.88 133 SER A N 1
ATOM 984 C CA . SER A 1 133 ? -14.763 11.923 11.422 1.00 86.88 133 SER A CA 1
ATOM 985 C C . SER A 1 133 ? -13.288 12.021 11.810 1.00 86.88 133 SER A C 1
ATOM 987 O O . SER A 1 133 ? -12.436 11.607 11.036 1.00 86.88 133 SER A O 1
ATOM 989 N N . ALA A 1 134 ? -12.979 12.479 13.027 1.00 86.62 134 ALA A N 1
ATOM 990 C CA . ALA A 1 134 ? -11.599 12.588 13.493 1.00 86.62 134 ALA A CA 1
ATOM 991 C C . ALA A 1 134 ? -10.911 11.212 13.569 1.00 86.62 134 ALA A C 1
ATOM 993 O O . ALA A 1 134 ? -9.725 11.089 13.287 1.00 86.62 134 ALA A O 1
ATOM 994 N N . LEU A 1 135 ? -11.667 10.155 13.879 1.00 88.06 135 LEU A N 1
ATOM 995 C CA . LEU A 1 135 ? -11.145 8.793 13.876 1.00 88.06 135 LEU A CA 1
ATOM 996 C C . LEU A 1 135 ? -10.874 8.271 12.455 1.00 88.06 135 LEU A C 1
ATOM 998 O O . LEU A 1 135 ? -9.832 7.653 12.243 1.00 88.06 135 LEU A O 1
ATOM 1002 N N . SER A 1 136 ? -11.756 8.538 11.483 1.00 91.31 136 SER A N 1
ATOM 1003 C CA . SER A 1 136 ? -11.503 8.241 10.063 1.00 91.31 136 SER A CA 1
ATOM 1004 C C . SER A 1 136 ? -10.220 8.926 9.589 1.00 91.31 136 SER A C 1
ATOM 1006 O O . SER A 1 136 ? -9.382 8.303 8.942 1.00 91.31 136 SER A O 1
ATOM 1008 N N . GLU A 1 137 ? -10.038 10.193 9.957 1.00 90.69 137 GLU A N 1
ATOM 1009 C CA . GLU A 1 137 ? -8.853 10.988 9.642 1.00 90.69 137 GLU A CA 1
ATOM 1010 C C . GLU A 1 137 ? -7.564 10.387 10.242 1.00 90.69 137 GLU A C 1
ATOM 1012 O O . GLU A 1 137 ? -6.572 10.191 9.533 1.00 90.69 137 GLU A O 1
ATOM 1017 N N . ASP A 1 138 ? -7.582 10.001 11.520 1.00 90.94 138 ASP A N 1
ATOM 1018 C CA . ASP A 1 138 ? -6.436 9.359 12.174 1.00 90.94 138 ASP A CA 1
ATOM 1019 C C . ASP A 1 138 ? -6.092 7.992 11.556 1.00 90.94 138 ASP A C 1
ATOM 1021 O O . ASP A 1 138 ? -4.914 7.661 11.383 1.00 90.94 138 ASP A O 1
ATOM 1025 N N . ILE A 1 139 ? -7.104 7.193 11.194 1.00 93.81 139 ILE A N 1
ATOM 1026 C CA . ILE A 1 139 ? -6.913 5.917 10.485 1.00 93.81 139 ILE A CA 1
ATOM 1027 C C . ILE A 1 139 ? -6.269 6.169 9.120 1.00 93.81 139 ILE A C 1
ATOM 1029 O O . ILE A 1 139 ? -5.341 5.456 8.732 1.00 93.81 139 ILE A O 1
ATOM 1033 N N . LEU A 1 140 ? -6.736 7.187 8.397 1.00 94.44 140 LEU A N 1
ATOM 1034 C CA . LEU A 1 140 ? -6.252 7.482 7.056 1.00 94.44 140 LEU A CA 1
ATOM 1035 C C . LEU A 1 140 ? -4.797 7.950 7.058 1.00 94.44 140 LEU A C 1
ATOM 1037 O O . LEU A 1 140 ? -4.027 7.588 6.172 1.00 94.44 140 LEU A O 1
ATOM 1041 N N . LYS A 1 141 ? -4.396 8.696 8.088 1.00 94.44 141 LYS A N 1
ATOM 1042 C CA . LYS A 1 141 ? -3.000 9.084 8.286 1.00 94.44 141 LYS A CA 1
ATOM 1043 C C . LYS A 1 141 ? -2.084 7.865 8.430 1.00 94.44 141 LYS A C 1
ATOM 1045 O O . LYS A 1 141 ? -1.074 7.792 7.738 1.00 94.44 141 LYS A O 1
ATOM 1050 N N . LEU A 1 142 ? -2.466 6.893 9.266 1.00 96.12 142 LEU A N 1
ATOM 1051 C CA . LEU A 1 142 ? -1.722 5.633 9.410 1.00 96.12 142 LEU A CA 1
ATOM 1052 C C . LEU A 1 142 ? -1.656 4.862 8.086 1.00 96.12 142 LEU A C 1
ATOM 1054 O O . LEU A 1 142 ? -0.606 4.335 7.725 1.00 96.12 142 LEU A O 1
ATOM 1058 N N . TYR A 1 143 ? -2.766 4.833 7.347 1.00 97.69 143 TYR A N 1
ATOM 1059 C CA . TYR A 1 143 ? -2.823 4.207 6.033 1.00 97.69 143 TYR A CA 1
ATOM 1060 C C . TYR A 1 143 ? -1.872 4.873 5.027 1.00 97.69 143 TYR A C 1
ATOM 1062 O O . TYR A 1 143 ? -1.186 4.164 4.296 1.00 97.69 143 TYR A O 1
ATOM 1070 N N . TYR A 1 144 ? -1.781 6.207 4.990 1.00 97.62 144 TYR A N 1
ATOM 1071 C CA . TYR A 1 144 ? -0.852 6.906 4.095 1.00 97.62 144 TYR A CA 1
ATOM 1072 C C . TYR A 1 144 ? 0.613 6.680 4.449 1.00 97.62 144 TYR A C 1
ATOM 1074 O O . TYR A 1 144 ? 1.423 6.486 3.540 1.00 97.62 144 TYR A O 1
ATOM 1082 N N . ASP A 1 145 ? 0.947 6.666 5.739 1.00 97.50 145 ASP A N 1
ATOM 1083 C CA . ASP A 1 145 ? 2.303 6.362 6.196 1.00 97.50 145 ASP A CA 1
ATOM 1084 C C . ASP A 1 145 ? 2.730 4.961 5.718 1.00 97.50 145 ASP A C 1
ATOM 1086 O O . ASP A 1 145 ? 3.816 4.793 5.153 1.00 97.50 145 ASP A O 1
ATOM 1090 N N . ASP A 1 146 ? 1.845 3.967 5.845 1.00 98.44 146 ASP A N 1
ATOM 1091 C CA . ASP A 1 146 ? 2.090 2.612 5.346 1.00 98.44 146 ASP A CA 1
ATOM 1092 C C . ASP A 1 146 ? 2.091 2.538 3.814 1.00 98.44 146 ASP A C 1
ATOM 1094 O O . ASP A 1 146 ? 2.937 1.851 3.242 1.00 98.44 146 ASP A O 1
ATOM 1098 N N . TYR A 1 147 ? 1.205 3.264 3.126 1.00 98.62 147 TYR A N 1
ATOM 1099 C CA . TYR A 1 147 ? 1.192 3.342 1.663 1.00 98.62 147 TYR A CA 1
ATOM 1100 C C . TYR A 1 147 ? 2.557 3.792 1.144 1.00 98.62 147 TYR A C 1
ATOM 1102 O O . TYR A 1 147 ? 3.170 3.132 0.302 1.00 98.62 147 TYR A O 1
ATOM 1110 N N . ILE A 1 148 ? 3.072 4.890 1.701 1.00 98.56 148 ILE A N 1
ATOM 1111 C CA . ILE A 1 148 ? 4.395 5.415 1.375 1.00 98.56 148 ILE A CA 1
ATOM 1112 C C . ILE A 1 148 ? 5.470 4.385 1.706 1.00 98.56 148 ILE A C 1
ATOM 1114 O O . ILE A 1 148 ? 6.302 4.086 0.849 1.00 98.56 148 ILE A O 1
ATOM 1118 N N . ALA A 1 149 ? 5.440 3.794 2.903 1.00 98.62 149 ALA A N 1
ATOM 1119 C CA . ALA A 1 149 ? 6.438 2.817 3.326 1.00 98.62 149 ALA A CA 1
ATOM 1120 C C . ALA A 1 149 ? 6.500 1.590 2.400 1.00 98.62 149 ALA A C 1
ATOM 1122 O O . ALA A 1 149 ? 7.594 1.114 2.081 1.00 98.62 149 ALA A O 1
ATOM 1123 N N . GLN A 1 150 ? 5.353 1.095 1.933 1.00 98.50 150 GLN A N 1
ATOM 1124 C CA . GLN A 1 150 ? 5.265 -0.059 1.039 1.00 98.50 150 GLN A CA 1
ATOM 1125 C C . GLN A 1 150 ? 5.906 0.230 -0.320 1.00 98.50 150 GLN A C 1
ATOM 1127 O O . GLN A 1 150 ? 6.729 -0.559 -0.798 1.00 98.50 150 GLN A O 1
ATOM 1132 N N . TRP A 1 151 ? 5.596 1.382 -0.913 1.00 98.62 151 TRP A N 1
ATOM 1133 C CA . TRP A 1 151 ? 6.153 1.784 -2.204 1.00 98.62 151 TRP A CA 1
ATOM 1134 C C . TRP A 1 151 ? 7.626 2.195 -2.115 1.00 98.62 151 TRP A C 1
ATOM 1136 O O . TRP A 1 151 ? 8.421 1.774 -2.957 1.00 98.62 151 TRP A O 1
ATOM 1146 N N . ASP A 1 152 ? 8.040 2.913 -1.069 1.00 98.50 152 ASP A N 1
ATOM 1147 C CA . ASP A 1 152 ? 9.451 3.235 -0.820 1.00 98.50 152 ASP A CA 1
ATOM 1148 C C . ASP A 1 152 ? 10.285 1.965 -0.625 1.00 98.50 152 ASP A C 1
ATOM 1150 O O . ASP A 1 152 ? 11.367 1.821 -1.200 1.00 98.50 152 ASP A O 1
ATOM 1154 N N . SER A 1 153 ? 9.784 1.021 0.176 1.00 98.12 153 SER A N 1
ATOM 1155 C CA . SER A 1 153 ? 10.423 -0.279 0.391 1.00 98.12 153 SER A CA 1
ATOM 1156 C C . SER A 1 153 ? 10.532 -1.053 -0.919 1.00 98.12 153 SER A C 1
ATOM 1158 O O . SER A 1 153 ? 11.599 -1.577 -1.252 1.00 98.12 153 SER A O 1
ATOM 1160 N N . PHE A 1 154 ? 9.459 -1.065 -1.716 1.00 98.31 154 PHE A N 1
ATOM 1161 C CA . PHE A 1 154 ? 9.469 -1.673 -3.037 1.00 98.31 154 PHE A CA 1
ATOM 1162 C C . PHE A 1 154 ? 10.537 -1.053 -3.944 1.00 98.31 154 PHE A C 1
ATOM 1164 O O . PHE A 1 154 ? 11.348 -1.802 -4.490 1.00 98.31 154 PHE A O 1
ATOM 1171 N N . LEU A 1 155 ? 10.584 0.273 -4.073 1.00 97.19 155 LEU A N 1
ATOM 1172 C CA . LEU A 1 155 ? 11.542 0.978 -4.928 1.00 97.19 155 LEU A CA 1
ATOM 1173 C C . LEU A 1 155 ? 12.991 0.766 -4.472 1.00 97.19 155 LEU A C 1
ATOM 1175 O O . LEU A 1 155 ? 13.857 0.489 -5.299 1.00 97.19 155 LEU A O 1
ATOM 1179 N N . ARG A 1 156 ? 13.263 0.815 -3.162 1.00 97.56 156 ARG A N 1
ATOM 1180 C CA . ARG A 1 156 ? 14.610 0.590 -2.595 1.00 97.56 156 ARG A CA 1
ATOM 1181 C C . ARG A 1 156 ? 15.099 -0.849 -2.744 1.00 97.56 156 ARG A C 1
ATOM 1183 O O . ARG A 1 156 ? 16.311 -1.086 -2.713 1.00 97.56 156 ARG A O 1
ATOM 1190 N N . ASP A 1 157 ? 14.175 -1.800 -2.849 1.00 97.81 157 ASP A N 1
ATOM 1191 C CA . ASP A 1 157 ? 14.464 -3.222 -3.032 1.00 97.81 157 ASP A CA 1
ATOM 1192 C C . ASP A 1 157 ? 14.673 -3.592 -4.514 1.00 97.81 157 ASP A C 1
ATOM 1194 O O . ASP A 1 157 ? 15.302 -4.609 -4.809 1.00 97.81 157 ASP A O 1
ATOM 1198 N N . MET A 1 158 ? 14.215 -2.769 -5.463 1.00 96.88 158 MET A N 1
ATOM 1199 C CA . MET A 1 158 ? 14.501 -2.964 -6.888 1.00 96.88 158 MET A CA 1
ATOM 1200 C C . MET A 1 158 ? 15.965 -2.648 -7.221 1.00 96.88 158 MET A C 1
ATOM 1202 O O . MET A 1 158 ? 16.528 -1.646 -6.784 1.00 96.88 158 MET A O 1
ATOM 1206 N N . ARG A 1 159 ? 16.587 -3.498 -8.042 1.00 95.31 159 ARG A N 1
ATOM 1207 C CA . ARG A 1 159 ? 17.910 -3.262 -8.637 1.00 95.31 159 ARG A CA 1
ATOM 1208 C C . ARG A 1 159 ? 17.999 -3.868 -10.033 1.00 95.31 159 ARG A C 1
ATOM 1210 O O . ARG A 1 159 ? 17.192 -4.725 -10.393 1.00 95.31 159 ARG A O 1
ATOM 1217 N N . LEU A 1 160 ? 19.027 -3.484 -10.785 1.00 93.25 160 LEU A N 1
ATOM 1218 C CA . LEU A 1 160 ? 19.403 -4.222 -11.987 1.00 93.25 160 LEU A CA 1
ATOM 1219 C C . LEU A 1 160 ? 19.888 -5.628 -11.615 1.00 93.25 160 LEU A C 1
ATOM 1221 O O . LEU A 1 160 ? 20.529 -5.830 -10.574 1.00 93.25 160 LEU A O 1
ATOM 1225 N N . ALA A 1 161 ? 19.562 -6.598 -12.462 1.00 92.56 161 ALA A N 1
ATOM 1226 C CA . ALA A 1 161 ? 20.108 -7.939 -12.362 1.00 92.56 161 ALA A CA 1
ATOM 1227 C C . ALA A 1 161 ? 21.645 -7.897 -12.483 1.00 92.56 161 ALA A C 1
ATOM 1229 O O . ALA A 1 161 ? 22.182 -7.020 -13.169 1.00 92.56 161 ALA A O 1
ATOM 1230 N N . PRO A 1 162 ? 22.374 -8.814 -11.818 1.00 90.88 162 PRO A N 1
ATOM 1231 C CA . PRO A 1 162 ? 23.826 -8.884 -11.939 1.00 90.88 162 PRO A CA 1
ATOM 1232 C C . PRO A 1 162 ? 24.266 -8.992 -13.403 1.00 90.88 162 PRO A C 1
ATOM 1234 O O . PRO A 1 162 ? 23.776 -9.843 -14.142 1.00 90.88 162 PRO A O 1
ATOM 1237 N N . LEU A 1 163 ? 25.210 -8.144 -13.808 1.00 91.50 163 LEU A N 1
ATOM 1238 C CA . LEU A 1 163 ? 25.807 -8.191 -15.140 1.00 91.50 163 LEU A CA 1
ATOM 1239 C C . LEU A 1 163 ? 26.955 -9.205 -15.112 1.00 91.50 163 LEU A C 1
ATOM 1241 O O . LEU A 1 163 ? 28.069 -8.877 -14.710 1.00 91.50 163 LEU A O 1
ATOM 1245 N N . THR A 1 164 ? 26.653 -10.459 -15.443 1.00 92.06 164 THR A N 1
ATOM 1246 C CA . THR A 1 164 ? 27.587 -11.591 -15.296 1.00 92.06 164 THR A CA 1
ATOM 1247 C C . THR A 1 164 ? 28.675 -11.629 -16.360 1.00 92.06 164 THR A C 1
ATOM 1249 O O . THR A 1 164 ? 29.765 -12.133 -16.106 1.00 92.06 164 THR A O 1
ATOM 1252 N N . ASP A 1 165 ? 28.385 -11.096 -17.543 1.00 93.81 165 ASP A N 1
ATOM 1253 C CA . ASP A 1 165 ? 29.289 -11.050 -18.686 1.00 93.81 165 ASP A CA 1
ATOM 1254 C C . ASP A 1 165 ? 28.919 -9.891 -19.629 1.00 93.81 165 ASP A C 1
ATOM 1256 O O . ASP A 1 165 ? 27.920 -9.191 -19.439 1.00 93.81 165 ASP A O 1
ATOM 1260 N N . LEU A 1 166 ? 29.755 -9.672 -20.647 1.00 92.94 166 LEU A N 1
ATOM 1261 C CA . LEU A 1 166 ? 29.592 -8.574 -21.600 1.00 92.94 166 LEU A CA 1
ATOM 1262 C C . LEU A 1 166 ? 28.334 -8.715 -22.470 1.00 92.94 166 LEU A C 1
ATOM 1264 O O . LEU A 1 166 ? 27.753 -7.698 -22.849 1.00 92.94 166 LEU A O 1
ATOM 1268 N N . ILE A 1 167 ? 27.910 -9.941 -22.787 1.00 92.31 167 ILE A N 1
ATOM 1269 C CA . ILE A 1 167 ? 26.723 -10.184 -23.616 1.00 92.31 167 ILE A CA 1
ATOM 1270 C C . ILE A 1 167 ? 25.485 -9.779 -22.818 1.00 92.31 167 ILE A C 1
ATOM 1272 O O . ILE A 1 167 ? 24.716 -8.937 -23.275 1.00 92.31 167 ILE A O 1
ATOM 1276 N N . VAL A 1 168 ? 25.361 -10.274 -21.584 1.00 89.94 168 VAL A N 1
ATOM 1277 C CA . VAL A 1 168 ? 24.279 -9.911 -20.657 1.00 89.94 168 VAL A CA 1
ATOM 1278 C C . VAL A 1 168 ? 24.269 -8.406 -20.384 1.00 89.94 168 VAL A C 1
ATOM 1280 O O . VAL A 1 168 ? 23.211 -7.777 -20.397 1.00 89.94 168 VAL A O 1
ATOM 1283 N N . ALA A 1 169 ? 25.440 -7.795 -20.183 1.00 91.44 169 ALA A N 1
ATOM 1284 C CA . ALA A 1 169 ? 25.547 -6.349 -20.010 1.00 91.44 169 ALA A CA 1
ATOM 1285 C C . ALA A 1 169 ? 25.049 -5.578 -21.242 1.00 91.44 169 ALA A C 1
ATOM 1287 O O . ALA A 1 169 ? 24.291 -4.618 -21.098 1.00 91.44 169 ALA A O 1
ATOM 1288 N N . SER A 1 170 ? 25.439 -6.005 -22.446 1.00 92.50 170 SER A N 1
ATOM 1289 C CA . SER A 1 170 ? 25.018 -5.376 -23.700 1.00 92.50 170 SER A CA 1
ATOM 1290 C C . SER A 1 170 ? 23.513 -5.511 -23.936 1.00 92.50 170 SER A C 1
ATOM 1292 O O . SER A 1 170 ? 22.869 -4.528 -24.302 1.00 92.50 170 SER A O 1
ATOM 1294 N N . GLU A 1 171 ? 22.937 -6.687 -23.678 1.00 90.69 171 GLU A N 1
ATOM 1295 C CA . GLU A 1 171 ? 21.497 -6.931 -23.804 1.00 90.69 171 GLU A CA 1
ATOM 1296 C C . GLU A 1 171 ? 20.684 -6.087 -22.817 1.0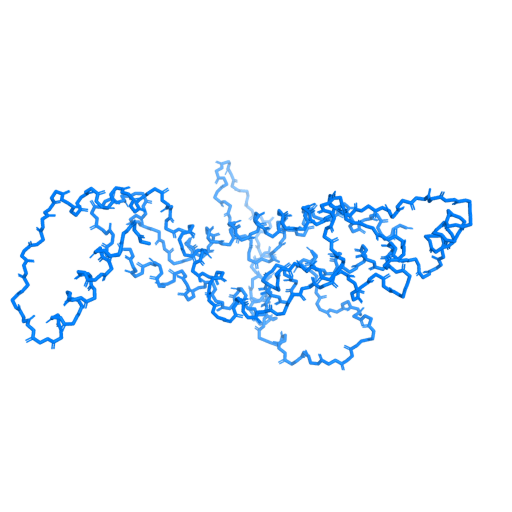0 90.69 171 GLU A C 1
ATOM 1298 O O . GLU A 1 171 ? 19.735 -5.415 -23.225 1.00 90.69 171 GLU A O 1
ATOM 1303 N N . ASN A 1 172 ? 21.089 -6.049 -21.544 1.00 90.56 172 ASN A N 1
ATOM 1304 C CA . ASN A 1 172 ? 20.410 -5.244 -20.529 1.00 90.56 172 ASN A CA 1
ATOM 1305 C C . ASN A 1 172 ? 20.498 -3.745 -20.845 1.00 90.56 172 ASN A C 1
ATOM 1307 O O . ASN A 1 172 ? 19.494 -3.043 -20.760 1.00 90.56 172 ASN A O 1
ATOM 1311 N N . LEU A 1 173 ? 21.665 -3.240 -21.261 1.00 90.69 173 LEU A N 1
ATOM 1312 C CA . LEU A 1 173 ? 21.814 -1.837 -21.665 1.00 90.69 173 LEU A CA 1
ATOM 1313 C C . LEU A 1 173 ? 20.982 -1.501 -22.909 1.00 90.69 173 LEU A C 1
ATOM 1315 O O . LEU A 1 173 ? 20.408 -0.412 -22.991 1.00 90.69 173 LEU A O 1
ATOM 1319 N N . LYS A 1 174 ? 20.880 -2.428 -23.866 1.00 91.69 174 LYS A N 1
ATOM 1320 C CA . LYS A 1 174 ? 20.031 -2.265 -25.050 1.00 91.69 174 LYS A CA 1
ATOM 1321 C C . LYS A 1 174 ? 18.552 -2.174 -24.675 1.00 91.69 174 LYS A C 1
ATOM 1323 O O . LYS A 1 174 ? 17.860 -1.325 -25.222 1.00 91.69 174 LYS A O 1
ATOM 1328 N N . ASP A 1 175 ? 18.073 -3.007 -23.751 1.00 92.69 175 ASP A N 1
ATOM 1329 C CA . ASP A 1 175 ? 16.693 -2.916 -23.258 1.00 92.69 175 ASP A CA 1
ATOM 1330 C C . ASP A 1 175 ? 16.445 -1.579 -22.551 1.00 92.69 175 ASP A C 1
ATOM 1332 O O . ASP A 1 175 ? 15.527 -0.845 -22.919 1.00 92.69 175 ASP A O 1
ATOM 1336 N N . LEU A 1 176 ? 17.329 -1.209 -21.619 1.00 89.50 176 LEU A N 1
ATOM 1337 C CA . LEU A 1 176 ? 17.211 0.020 -20.831 1.00 89.50 176 LEU A CA 1
ATOM 1338 C C . LEU A 1 176 ? 17.215 1.294 -21.687 1.00 89.50 176 LEU A C 1
ATOM 1340 O O . LEU A 1 176 ? 16.537 2.254 -21.325 1.00 89.50 176 LEU A O 1
ATOM 1344 N N . SER A 1 177 ? 17.952 1.292 -22.802 1.00 90.56 177 SER A N 1
ATOM 1345 C CA . SER A 1 177 ? 18.034 2.404 -23.764 1.00 90.56 177 SER A CA 1
ATOM 1346 C C . SER A 1 177 ? 16.973 2.361 -24.866 1.00 90.56 177 SER A C 1
ATOM 1348 O O . SER A 1 177 ? 16.878 3.292 -25.668 1.00 90.56 177 SER A O 1
ATOM 1350 N N . SER A 1 178 ? 16.178 1.292 -24.935 1.00 90.81 178 SER A N 1
ATOM 1351 C CA . SER A 1 178 ? 15.143 1.162 -25.953 1.00 90.81 178 SER A CA 1
ATOM 1352 C C . SER A 1 178 ? 13.952 2.082 -25.672 1.00 90.81 178 SER A C 1
ATOM 1354 O O . SER A 1 178 ? 13.674 2.460 -24.532 1.00 90.81 178 SER A O 1
ATOM 1356 N N . ALA A 1 179 ? 13.189 2.393 -26.723 1.00 87.06 179 ALA A N 1
ATOM 1357 C CA . ALA A 1 179 ? 11.924 3.113 -26.584 1.00 87.06 179 ALA A CA 1
ATOM 1358 C C . ALA A 1 179 ? 10.920 2.369 -25.681 1.00 87.06 179 ALA A C 1
ATOM 1360 O O . ALA A 1 179 ? 10.078 3.005 -25.050 1.00 87.06 179 ALA A O 1
ATOM 1361 N N . ASP A 1 180 ? 11.043 1.040 -25.595 1.00 86.69 180 ASP A N 1
ATOM 1362 C CA . ASP A 1 180 ? 10.185 0.159 -24.804 1.00 86.69 180 ASP A CA 1
ATOM 1363 C C . ASP A 1 180 ? 10.871 -0.366 -23.527 1.00 86.69 180 ASP A C 1
ATOM 1365 O O . ASP A 1 180 ? 10.676 -1.507 -23.115 1.00 86.69 180 ASP A O 1
ATOM 1369 N N . SER A 1 181 ? 11.700 0.477 -22.909 1.00 92.69 181 SER A N 1
ATOM 1370 C CA . SER A 1 181 ? 12.518 0.152 -21.736 1.00 92.69 181 SER A CA 1
ATOM 1371 C C . SER A 1 181 ? 11.722 -0.461 -20.579 1.00 92.69 181 SER A C 1
ATOM 1373 O O . SER A 1 181 ? 10.753 0.135 -20.089 1.00 92.69 181 SER A O 1
ATOM 1375 N N . ALA A 1 182 ? 12.184 -1.609 -20.063 1.00 93.81 182 ALA A N 1
ATOM 1376 C CA . ALA A 1 182 ? 11.584 -2.261 -18.897 1.00 93.81 182 ALA A CA 1
ATOM 1377 C C . ALA A 1 182 ? 11.581 -1.349 -17.654 1.00 93.81 182 ALA A C 1
ATOM 1379 O O . ALA A 1 182 ? 10.647 -1.391 -16.851 1.00 93.81 182 ALA A O 1
ATOM 1380 N N . LEU A 1 183 ? 12.593 -0.481 -17.514 1.00 93.81 183 LEU A N 1
ATOM 1381 C CA . LEU A 1 183 ? 12.672 0.511 -16.437 1.00 93.81 183 LEU A CA 1
ATOM 1382 C C . LEU A 1 183 ? 11.604 1.580 -16.579 1.00 93.81 183 LEU A C 1
ATOM 1384 O O . LEU A 1 183 ? 10.883 1.844 -15.619 1.00 93.81 183 LEU A O 1
ATOM 1388 N N . LYS A 1 184 ? 11.460 2.148 -17.778 1.00 93.31 184 LYS A N 1
ATOM 1389 C CA . LYS A 1 184 ? 10.424 3.148 -18.035 1.00 93.31 184 LYS A CA 1
ATOM 1390 C C . LYS A 1 184 ? 9.036 2.570 -17.775 1.00 93.31 184 LYS A C 1
ATOM 1392 O O . LYS A 1 184 ? 8.241 3.212 -17.095 1.00 93.31 184 LYS A O 1
ATOM 1397 N N . ARG A 1 185 ? 8.758 1.349 -18.246 1.00 94.75 185 ARG A N 1
ATOM 1398 C CA . ARG A 1 185 ? 7.479 0.660 -18.008 1.00 94.75 185 ARG A CA 1
ATOM 1399 C C . ARG A 1 185 ? 7.182 0.484 -16.521 1.00 94.75 185 ARG A C 1
ATOM 1401 O O . ARG A 1 185 ? 6.116 0.889 -16.061 1.00 94.75 185 ARG A O 1
ATOM 1408 N N . LEU A 1 186 ? 8.135 -0.068 -15.766 1.00 95.56 186 LEU A N 1
ATOM 1409 C CA . LEU A 1 186 ? 7.944 -0.333 -14.343 1.00 95.56 186 LEU A CA 1
ATOM 1410 C C . LEU A 1 186 ? 7.757 0.961 -13.544 1.00 95.56 186 LEU A C 1
ATOM 1412 O O . LEU A 1 186 ? 6.830 1.047 -12.746 1.00 95.56 186 LEU A O 1
ATOM 1416 N N . LEU A 1 187 ? 8.601 1.972 -13.769 1.00 95.12 187 LEU A N 1
ATOM 1417 C CA . LEU A 1 187 ? 8.480 3.252 -13.070 1.00 95.12 187 LEU A CA 1
ATOM 1418 C C . LEU A 1 187 ? 7.179 3.975 -13.441 1.00 95.12 187 LEU A C 1
ATOM 1420 O O . LEU A 1 187 ? 6.533 4.540 -12.563 1.00 95.12 187 LEU A O 1
ATOM 1424 N N . THR A 1 188 ? 6.758 3.914 -14.710 1.00 95.44 188 THR A N 1
ATOM 1425 C CA . THR A 1 188 ? 5.463 4.471 -15.134 1.00 95.44 188 THR A CA 1
ATOM 1426 C C . THR A 1 188 ? 4.328 3.805 -14.367 1.00 95.44 188 THR A C 1
ATOM 1428 O O . THR A 1 188 ? 3.465 4.501 -13.844 1.00 95.44 188 THR A O 1
ATOM 1431 N N . ALA A 1 189 ? 4.349 2.475 -14.242 1.00 96.75 189 ALA A N 1
ATOM 1432 C CA . ALA A 1 189 ? 3.342 1.745 -13.480 1.00 96.75 189 ALA A CA 1
ATOM 1433 C C . ALA A 1 189 ? 3.337 2.139 -11.992 1.00 96.75 189 ALA A C 1
ATOM 1435 O O . ALA A 1 189 ? 2.268 2.374 -11.445 1.00 96.75 189 ALA A O 1
ATOM 1436 N N . VAL A 1 190 ? 4.506 2.306 -11.360 1.00 97.56 190 VAL A N 1
ATOM 1437 C CA . VAL A 1 190 ? 4.598 2.812 -9.974 1.00 97.56 190 VAL A CA 1
ATOM 1438 C C . VAL A 1 190 ? 3.965 4.200 -9.845 1.00 97.56 190 VAL A C 1
ATOM 1440 O O . VAL A 1 190 ? 3.244 4.462 -8.886 1.00 97.56 190 VAL A O 1
ATOM 1443 N N . VAL A 1 191 ? 4.200 5.096 -10.807 1.00 96.62 191 VAL A N 1
ATOM 1444 C CA . VAL A 1 191 ? 3.584 6.432 -10.795 1.00 96.62 191 VAL A CA 1
ATOM 1445 C C . VAL A 1 191 ? 2.067 6.346 -10.927 1.00 96.62 191 VAL A C 1
ATOM 1447 O O . VAL A 1 191 ? 1.370 7.042 -10.198 1.00 96.62 191 VAL A O 1
ATOM 1450 N N . GLN A 1 192 ? 1.537 5.457 -11.772 1.00 96.19 192 GLN A N 1
ATOM 1451 C CA . GLN A 1 192 ? 0.083 5.275 -11.879 1.00 96.19 192 GLN A CA 1
ATOM 1452 C C . GLN A 1 192 ? -0.556 4.785 -10.574 1.00 96.19 192 GLN A C 1
ATOM 1454 O O . GLN A 1 192 ? -1.711 5.113 -10.313 1.00 96.19 192 GLN A O 1
ATOM 1459 N N . GLU A 1 193 ? 0.182 4.033 -9.756 1.00 97.69 193 GLU A N 1
ATOM 1460 C CA . GLU A 1 193 ? -0.303 3.593 -8.448 1.00 97.69 193 GLU A CA 1
ATOM 1461 C C . GLU A 1 193 ? -0.116 4.650 -7.355 1.00 97.69 193 GLU A C 1
ATOM 1463 O O . GLU A 1 193 ? -0.918 4.733 -6.436 1.00 97.69 193 GLU A O 1
ATOM 1468 N N . THR A 1 194 ? 0.925 5.476 -7.419 1.00 97.19 194 THR A N 1
ATOM 1469 C CA . THR A 1 194 ? 1.249 6.444 -6.352 1.00 97.19 194 THR A CA 1
ATOM 1470 C C . THR A 1 194 ? 0.660 7.837 -6.583 1.00 97.19 194 THR A C 1
ATOM 1472 O O . THR A 1 194 ? 0.549 8.625 -5.643 1.00 97.19 194 THR A O 1
ATOM 1475 N N . GLU A 1 195 ? 0.216 8.152 -7.801 1.00 94.81 195 GLU A N 1
ATOM 1476 C CA . GLU A 1 195 ? -0.469 9.403 -8.123 1.00 94.81 195 GLU A CA 1
ATOM 1477 C C . GLU A 1 195 ? -1.958 9.345 -7.743 1.00 94.81 195 GLU A C 1
ATOM 1479 O O . GLU A 1 195 ? -2.847 9.299 -8.595 1.00 94.81 195 GLU A O 1
ATOM 1484 N N . LEU A 1 196 ? -2.242 9.360 -6.438 1.00 94.69 196 LEU A N 1
ATOM 1485 C CA . LEU A 1 196 ? -3.609 9.230 -5.918 1.00 94.69 196 LEU A CA 1
ATOM 1486 C C . LEU A 1 196 ? -4.533 10.401 -6.298 1.00 94.69 196 LEU A C 1
ATOM 1488 O O . LEU A 1 196 ? -5.744 10.214 -6.357 1.00 94.69 196 LEU A O 1
ATOM 1492 N N . THR A 1 197 ? -3.983 11.573 -6.624 1.00 91.56 197 THR A N 1
ATOM 1493 C CA . THR A 1 197 ? -4.747 12.787 -6.964 1.00 91.56 197 THR A CA 1
ATOM 1494 C C . THR A 1 197 ? -5.026 12.965 -8.458 1.00 91.56 197 THR A C 1
ATOM 1496 O O . THR A 1 197 ? -5.606 13.982 -8.853 1.00 91.56 197 THR A O 1
ATOM 1499 N N . ARG A 1 198 ? -4.637 12.007 -9.314 1.00 85.00 198 ARG A N 1
ATOM 1500 C CA . ARG A 1 198 ? -4.946 12.080 -10.751 1.00 85.00 198 ARG A CA 1
ATOM 1501 C C . ARG A 1 198 ? -6.459 12.025 -10.983 1.00 85.00 198 ARG A C 1
ATOM 1503 O O . ARG A 1 198 ? -7.169 11.251 -10.344 1.00 85.00 198 ARG A O 1
ATOM 1510 N N . SER A 1 199 ? -6.939 12.818 -11.937 1.00 65.06 199 SER A N 1
ATOM 1511 C CA . SER A 1 199 ? -8.272 12.653 -12.519 1.00 65.06 199 SER A CA 1
ATOM 1512 C C . SER A 1 199 ? -8.257 11.475 -13.496 1.00 65.06 199 SER A C 1
ATOM 1514 O O . SER A 1 199 ? -7.332 11.393 -14.305 1.00 65.06 199 SER A O 1
ATOM 1516 N N . ASP A 1 200 ? -9.290 10.628 -13.479 1.00 56.53 200 ASP A N 1
ATOM 1517 C CA . ASP A 1 200 ? -9.459 9.431 -14.336 1.00 56.53 200 ASP A CA 1
ATOM 1518 C C . ASP A 1 200 ? -9.391 9.682 -15.866 1.00 56.53 200 ASP A C 1
ATOM 1520 O O . ASP A 1 200 ? -9.493 8.749 -16.657 1.00 56.53 200 ASP A O 1
ATOM 1524 N N . ASP A 1 201 ? -9.187 10.925 -16.309 1.00 40.22 201 ASP A N 1
ATOM 1525 C CA . ASP A 1 201 ? -9.042 11.324 -17.715 1.00 40.22 201 ASP A CA 1
ATOM 1526 C C . ASP A 1 201 ? -7.630 11.085 -18.302 1.00 40.22 201 ASP A C 1
ATOM 1528 O O . ASP A 1 201 ? -7.366 11.438 -19.455 1.00 40.22 201 ASP A O 1
ATOM 1532 N N . ALA A 1 202 ? -6.698 10.483 -17.554 1.00 38.22 202 ALA A N 1
ATOM 1533 C CA . ALA A 1 202 ? -5.415 10.047 -18.109 1.00 38.22 202 ALA A CA 1
ATOM 1534 C C . ALA A 1 202 ? -5.590 8.714 -18.868 1.00 38.22 202 ALA A C 1
ATOM 1536 O O . ALA A 1 202 ? -6.152 7.772 -18.306 1.00 38.22 202 ALA A O 1
ATOM 1537 N N . PRO A 1 203 ? -5.116 8.578 -20.124 1.00 37.28 203 PRO A N 1
ATOM 1538 C CA . PRO A 1 203 ? -5.326 7.360 -20.893 1.00 37.28 203 PRO A CA 1
ATOM 1539 C C . PRO A 1 203 ? -4.559 6.204 -20.247 1.00 37.28 203 PRO A C 1
ATOM 1541 O O . PRO A 1 203 ? -3.333 6.121 -20.330 1.00 37.28 203 PRO A O 1
ATOM 1544 N N . ALA A 1 204 ? -5.300 5.303 -19.603 1.00 42.12 204 ALA A N 1
ATOM 1545 C CA . ALA A 1 204 ? -4.819 3.972 -19.285 1.00 42.12 204 ALA A CA 1
ATOM 1546 C C . ALA A 1 204 ? -4.418 3.298 -20.604 1.00 42.12 204 ALA A C 1
ATOM 1548 O O . ALA A 1 204 ? -5.235 3.189 -21.522 1.00 42.12 204 ALA A O 1
ATOM 1549 N N . GLY A 1 205 ? -3.149 2.898 -20.712 1.00 41.38 205 GLY A N 1
ATOM 1550 C CA . GLY A 1 205 ? -2.685 2.043 -21.798 1.00 41.38 205 GLY A CA 1
ATOM 1551 C C . GLY A 1 205 ? -3.583 0.812 -21.909 1.00 41.38 205 GLY A C 1
ATOM 1552 O O . GLY A 1 205 ? -4.040 0.290 -20.893 1.00 41.38 205 GLY A O 1
ATOM 1553 N N . ASP A 1 206 ? -3.874 0.429 -23.150 1.00 38.91 206 ASP A N 1
ATOM 1554 C CA . ASP A 1 206 ? -4.863 -0.572 -23.542 1.00 38.91 206 ASP A CA 1
ATOM 1555 C C . ASP A 1 206 ? -4.852 -1.838 -22.672 1.00 38.91 206 ASP A C 1
ATOM 1557 O O . ASP A 1 206 ? -4.060 -2.742 -22.896 1.00 38.91 206 ASP A O 1
ATOM 1561 N N . ASP A 1 207 ? -5.797 -1.919 -21.735 1.00 35.56 207 ASP A N 1
ATOM 1562 C CA . ASP A 1 207 ? -6.385 -3.169 -21.258 1.00 35.56 207 ASP A CA 1
ATOM 1563 C C . ASP A 1 207 ? -7.812 -2.880 -20.768 1.00 35.56 207 ASP A C 1
ATOM 1565 O O . ASP A 1 207 ? -8.086 -2.522 -19.621 1.00 35.56 207 ASP A O 1
ATOM 1569 N N . LYS A 1 208 ? -8.768 -3.001 -21.695 1.00 40.94 208 LYS A N 1
ATOM 1570 C CA . LYS A 1 208 ? -10.199 -2.922 -21.394 1.00 40.94 208 LYS A CA 1
ATOM 1571 C C . LYS A 1 208 ? -10.645 -4.176 -20.644 1.00 40.94 208 LYS A C 1
ATOM 1573 O O . LYS A 1 208 ? -11.055 -5.151 -21.267 1.00 40.94 208 LYS A O 1
ATOM 1578 N N . ALA A 1 209 ? -10.698 -4.099 -19.317 1.00 33.75 209 ALA A N 1
ATOM 1579 C CA . ALA A 1 209 ? -11.638 -4.886 -18.525 1.00 33.75 209 ALA A CA 1
ATOM 1580 C C . ALA A 1 209 ? -11.992 -4.179 -17.204 1.00 33.75 209 ALA A C 1
ATOM 1582 O O . ALA A 1 209 ? -11.209 -4.155 -16.266 1.00 33.75 209 ALA A O 1
ATOM 1583 N N . ALA A 1 210 ? -13.234 -3.683 -17.163 1.00 42.50 210 ALA A N 1
ATOM 1584 C CA . ALA A 1 210 ? -14.025 -3.295 -15.991 1.00 42.50 210 ALA A CA 1
ATOM 1585 C C . ALA A 1 210 ? -13.609 -2.042 -15.190 1.00 42.50 210 ALA A C 1
ATOM 1587 O O . ALA A 1 210 ? -12.910 -2.123 -14.193 1.00 42.50 210 ALA A O 1
ATOM 1588 N N . ALA A 1 211 ? -14.233 -0.904 -15.518 1.00 37.88 211 ALA A N 1
ATOM 1589 C CA . ALA A 1 211 ? -14.491 0.166 -14.552 1.00 37.88 211 ALA A CA 1
ATOM 1590 C C . ALA A 1 211 ? -15.860 0.813 -14.833 1.00 37.88 211 ALA A C 1
ATOM 1592 O O . ALA A 1 211 ? -15.983 1.825 -15.519 1.00 37.88 211 ALA A O 1
ATOM 1593 N N . LYS A 1 212 ? -16.933 0.201 -14.319 1.00 37.56 212 LYS A N 1
ATOM 1594 C CA . LYS A 1 212 ? -18.212 0.890 -14.073 1.00 37.56 212 LYS A CA 1
ATOM 1595 C C . LYS A 1 212 ? -18.309 1.159 -12.567 1.00 37.56 212 LYS A C 1
ATOM 1597 O O . LYS A 1 212 ? -19.083 0.504 -11.880 1.00 37.56 212 LYS A O 1
ATOM 1602 N N . GLY A 1 213 ? -17.485 2.082 -12.066 1.00 40.88 213 GLY A N 1
ATOM 1603 C CA . GLY A 1 213 ? -17.421 2.446 -10.638 1.00 40.88 213 GLY A CA 1
ATOM 1604 C C . GLY A 1 213 ? -17.276 3.951 -10.364 1.00 40.88 213 GLY A C 1
ATOM 1605 O O . GLY A 1 213 ? -17.917 4.467 -9.451 1.00 40.88 213 GLY A O 1
ATOM 1606 N N . GLY A 1 214 ? -16.564 4.698 -11.219 1.00 41.28 214 GLY A N 1
ATOM 1607 C CA . GLY A 1 214 ? -16.174 6.097 -10.956 1.00 41.28 214 GLY A CA 1
ATOM 1608 C C . GLY A 1 214 ? -17.300 7.139 -10.836 1.00 41.28 214 GLY A C 1
ATOM 1609 O O . GLY A 1 214 ? -17.078 8.255 -10.367 1.00 41.28 214 GLY A O 1
ATOM 1610 N N . SER A 1 215 ? -18.549 6.811 -11.190 1.00 46.34 215 SER A N 1
ATOM 1611 C CA . SER A 1 215 ? -19.626 7.814 -11.220 1.00 46.34 215 SER A CA 1
ATOM 1612 C C . SER A 1 215 ? -20.127 8.252 -9.834 1.00 46.34 215 SER A C 1
ATOM 1614 O O . SER A 1 215 ? -20.761 9.303 -9.741 1.00 46.34 215 SER A O 1
ATOM 1616 N N . LYS A 1 216 ? -19.874 7.487 -8.758 1.00 47.16 216 LYS A N 1
ATOM 1617 C CA . LYS A 1 216 ? -20.271 7.879 -7.387 1.00 47.16 216 LYS A CA 1
ATOM 1618 C C . LYS A 1 216 ? -19.192 8.692 -6.659 1.00 47.16 216 LYS A C 1
ATOM 1620 O O . LYS A 1 216 ? -19.540 9.601 -5.904 1.00 47.16 216 LYS A O 1
ATOM 1625 N N . LEU A 1 217 ? -17.914 8.433 -6.939 1.00 49.88 217 LEU A N 1
ATOM 1626 C CA . LEU A 1 217 ? -16.771 9.126 -6.331 1.00 49.88 217 LEU A CA 1
ATOM 1627 C C . LEU A 1 217 ? -16.612 10.559 -6.857 1.00 49.88 217 LEU A C 1
ATOM 1629 O O . LEU A 1 217 ? -16.434 11.480 -6.061 1.00 49.88 217 LEU A O 1
ATOM 1633 N N . LEU A 1 218 ? -16.846 10.796 -8.155 1.00 49.09 218 LEU A N 1
ATOM 1634 C CA . LEU A 1 218 ? -16.897 12.155 -8.723 1.00 49.09 218 LEU A CA 1
ATOM 1635 C C . LEU A 1 218 ? -17.989 13.032 -8.077 1.00 49.09 218 LEU A C 1
ATOM 1637 O O . LEU A 1 218 ? -17.827 14.246 -7.950 1.00 49.09 218 LEU A O 1
ATOM 1641 N N . GLY A 1 219 ? -19.087 12.427 -7.611 1.00 43.06 219 GLY A N 1
ATOM 1642 C CA . GLY A 1 219 ? -20.158 13.128 -6.895 1.00 43.06 219 GLY A CA 1
ATOM 1643 C C . GLY A 1 219 ? -19.781 13.554 -5.470 1.00 43.06 219 GLY A C 1
ATOM 1644 O O . GLY A 1 219 ? -20.239 14.604 -5.008 1.00 43.06 219 GLY A O 1
ATOM 1645 N N . LYS A 1 220 ? -18.933 12.774 -4.783 1.00 51.72 220 LYS A N 1
ATOM 1646 C CA . LYS A 1 220 ? -18.408 13.096 -3.444 1.00 51.72 220 LYS A CA 1
ATOM 1647 C C . LYS A 1 220 ? -17.216 14.066 -3.524 1.00 51.72 220 LYS A C 1
ATOM 1649 O O . LYS A 1 220 ? -17.229 15.084 -2.834 1.00 51.72 220 LYS A O 1
ATOM 1654 N N . LEU A 1 221 ? -16.273 13.855 -4.447 1.00 50.09 221 LEU A N 1
ATOM 1655 C CA . LEU A 1 221 ? -15.132 14.755 -4.696 1.00 50.09 221 LEU A CA 1
ATOM 1656 C C . LEU A 1 221 ? -15.559 16.120 -5.272 1.00 50.09 221 LEU A C 1
ATOM 1658 O O . LEU A 1 221 ? -15.037 17.162 -4.870 1.00 50.09 221 LEU A O 1
ATOM 1662 N N . GLY A 1 222 ? -16.573 16.160 -6.144 1.00 43.97 222 GLY A N 1
ATOM 1663 C CA . GLY A 1 222 ? -17.101 17.404 -6.722 1.00 43.97 222 GLY A CA 1
ATOM 1664 C C . GLY A 1 222 ? -17.792 18.340 -5.717 1.00 43.97 222 GLY A C 1
ATOM 1665 O O . GLY A 1 222 ? -17.895 19.545 -5.968 1.00 43.97 222 GLY A O 1
ATOM 1666 N N . LYS A 1 223 ? -18.243 17.822 -4.565 1.00 49.06 223 LYS A N 1
ATOM 1667 C CA . LYS A 1 223 ? -18.756 18.644 -3.454 1.00 49.06 223 LYS A CA 1
ATOM 1668 C C . LYS A 1 223 ? -17.633 19.233 -2.596 1.00 49.06 223 LYS A C 1
ATOM 1670 O O . LYS A 1 223 ? -17.776 20.364 -2.144 1.00 49.06 223 LYS A O 1
ATOM 1675 N N . LEU A 1 224 ? -16.509 18.531 -2.456 1.00 53.44 224 LEU A N 1
ATOM 1676 C CA . LEU A 1 224 ? -15.332 18.991 -1.709 1.00 53.44 224 LEU A CA 1
ATOM 1677 C C . LEU A 1 224 ? -14.530 20.045 -2.498 1.00 53.44 224 LEU A C 1
ATOM 1679 O O . LEU A 1 224 ? -14.174 21.094 -1.963 1.00 53.44 224 LEU A O 1
ATOM 1683 N N . GLY A 1 225 ? -14.371 19.866 -3.815 1.00 42.03 225 GLY A N 1
ATOM 1684 C CA . GLY A 1 225 ? -13.677 20.835 -4.680 1.00 42.03 225 GLY A CA 1
ATOM 1685 C C . GLY A 1 225 ? -14.372 22.201 -4.833 1.00 42.03 225 GLY A C 1
ATOM 1686 O O . GLY A 1 225 ? -13.733 23.186 -5.210 1.00 42.03 225 GLY A O 1
ATOM 1687 N N . LYS A 1 226 ? -15.674 22.305 -4.522 1.00 42.38 226 LYS A N 1
ATOM 1688 C CA . LYS A 1 226 ? -16.410 23.587 -4.518 1.00 42.38 226 LYS A CA 1
ATOM 1689 C C . LYS A 1 226 ? -16.202 24.410 -3.244 1.00 42.38 226 LYS A C 1
ATOM 1691 O O . LYS A 1 226 ? -16.397 25.624 -3.283 1.00 42.38 226 LYS A O 1
ATOM 1696 N N . ILE A 1 227 ? -15.769 23.790 -2.149 1.00 51.12 227 ILE A N 1
ATOM 1697 C CA . ILE A 1 227 ? -15.520 24.484 -0.879 1.00 51.12 227 ILE A CA 1
ATOM 1698 C C . ILE A 1 227 ? -14.171 25.223 -0.942 1.00 51.12 227 ILE A C 1
ATOM 1700 O O . ILE A 1 227 ? -14.082 26.382 -0.538 1.00 51.12 227 ILE A O 1
ATOM 1704 N N . VAL A 1 228 ? -13.169 24.640 -1.609 1.00 49.28 228 VAL A N 1
ATOM 1705 C CA . VAL A 1 228 ? -11.821 25.226 -1.753 1.00 49.28 228 VAL A CA 1
ATOM 1706 C C . VAL A 1 228 ? -11.806 26.520 -2.585 1.00 49.28 228 VAL A C 1
ATOM 1708 O O . VAL A 1 228 ? -11.048 27.442 -2.289 1.00 49.28 228 VAL A O 1
ATOM 1711 N N . LYS A 1 229 ? -12.673 26.665 -3.598 1.00 43.31 229 LYS A N 1
ATOM 1712 C CA . LYS A 1 229 ? -12.671 27.861 -4.471 1.00 43.31 229 LYS A CA 1
ATOM 1713 C C . LYS A 1 229 ? -13.302 29.113 -3.848 1.00 43.31 229 LYS A C 1
ATOM 1715 O O . LYS A 1 229 ? -13.112 30.200 -4.387 1.00 43.31 229 LYS A O 1
ATOM 1720 N N . THR A 1 230 ? -14.007 28.994 -2.722 1.00 45.47 230 THR A N 1
ATOM 1721 C CA . THR A 1 230 ? -14.717 30.132 -2.100 1.00 45.47 230 THR A CA 1
ATOM 1722 C C . THR A 1 230 ? -13.954 30.734 -0.904 1.00 45.47 230 THR A C 1
ATOM 1724 O O . THR A 1 230 ? -14.328 31.791 -0.408 1.00 45.47 230 THR A O 1
ATOM 1727 N N . GLY A 1 231 ? -12.845 30.120 -0.471 1.00 40.03 231 GLY A N 1
ATOM 1728 C CA . GLY A 1 231 ? -12.108 30.488 0.749 1.00 40.03 231 GLY A CA 1
ATOM 1729 C C . GLY A 1 231 ? -10.796 31.266 0.566 1.00 40.03 231 GLY A C 1
ATOM 1730 O O . GLY A 1 231 ? -10.030 31.374 1.514 1.00 40.03 231 GLY A O 1
ATOM 1731 N N . ALA A 1 232 ? -10.494 31.825 -0.612 1.00 40.44 232 ALA A N 1
ATOM 1732 C CA . ALA A 1 232 ? -9.194 32.470 -0.882 1.00 40.44 232 ALA A CA 1
ATOM 1733 C C . ALA A 1 232 ? -8.989 33.864 -0.236 1.00 40.44 232 ALA A C 1
ATOM 1735 O O . ALA A 1 232 ? -8.043 34.579 -0.569 1.00 40.44 232 ALA A O 1
ATOM 1736 N N . LYS A 1 233 ? -9.845 34.280 0.700 1.00 42.19 233 LYS A N 1
ATOM 1737 C CA . LYS A 1 233 ? -9.608 35.454 1.548 1.00 42.19 233 LYS A CA 1
ATOM 1738 C C . LYS A 1 233 ? -10.057 35.121 2.957 1.00 42.19 233 LYS A C 1
ATOM 1740 O O . LYS A 1 233 ? -11.246 35.196 3.222 1.00 42.19 233 LYS A O 1
ATOM 1745 N N . LEU A 1 234 ? -9.101 34.747 3.804 1.00 35.41 234 LEU A N 1
ATOM 1746 C CA . LEU A 1 234 ? -8.965 35.075 5.230 1.00 35.41 234 LEU A CA 1
ATOM 1747 C C . LEU A 1 234 ? -7.894 34.135 5.809 1.00 35.41 234 LEU A C 1
ATOM 1749 O O . LEU A 1 234 ? -8.096 32.932 5.908 1.00 35.41 234 LEU A O 1
ATOM 1753 N N . LEU A 1 235 ? -6.733 34.693 6.156 1.00 44.66 235 LEU A N 1
ATOM 1754 C CA . LEU A 1 235 ? -5.692 33.999 6.919 1.00 44.66 235 LEU A CA 1
ATOM 1755 C C . LEU A 1 235 ? -6.242 33.549 8.283 1.00 44.66 235 LEU A C 1
ATOM 1757 O O . LEU A 1 235 ? -6.878 34.365 8.959 1.00 44.66 235 LEU A O 1
ATOM 1761 N N . PRO A 1 236 ? -5.841 32.363 8.774 1.00 37.50 236 PRO A N 1
ATOM 1762 C CA . PRO A 1 236 ? -5.659 32.169 10.201 1.00 37.50 236 PRO A CA 1
ATOM 1763 C C . PRO A 1 236 ? -4.227 31.740 10.557 1.00 37.50 236 PRO A C 1
ATOM 1765 O O . PRO A 1 236 ? -3.634 30.820 10.006 1.00 37.50 236 PRO A O 1
ATOM 1768 N N . ARG A 1 237 ? -3.704 32.516 11.507 1.00 29.73 237 ARG A N 1
ATOM 1769 C CA . ARG A 1 237 ? -2.847 32.203 12.658 1.00 29.73 237 ARG A CA 1
ATOM 1770 C C . ARG A 1 237 ? -2.384 30.744 12.840 1.00 29.73 237 ARG A C 1
ATOM 1772 O O . ARG A 1 237 ? -3.177 29.814 12.809 1.00 29.73 237 ARG A O 1
ATOM 1779 N N . ALA A 1 238 ? -1.096 30.618 13.167 1.00 37.84 238 ALA A N 1
ATOM 1780 C CA . ALA A 1 238 ? -0.404 29.407 13.597 1.00 37.84 238 ALA A CA 1
ATOM 1781 C C . ALA A 1 238 ? -1.210 28.566 14.606 1.00 37.84 238 ALA A C 1
ATOM 1783 O O . ALA A 1 238 ? -1.585 29.050 15.676 1.00 37.84 238 ALA A O 1
ATOM 1784 N N . GLY A 1 239 ? -1.431 27.309 14.225 1.00 32.75 239 GLY A N 1
ATOM 1785 C CA . GLY A 1 239 ? -2.224 26.307 14.930 1.00 32.75 239 GLY A CA 1
ATOM 1786 C C . GLY A 1 239 ? -2.874 25.361 13.920 1.00 32.75 239 GLY A C 1
ATOM 1787 O O . GLY A 1 239 ? -4.094 25.294 13.841 1.00 32.75 239 GLY A O 1
ATOM 1788 N N . SER A 1 240 ? -2.070 24.711 13.073 1.00 36.25 240 SER A N 1
ATOM 1789 C CA . SER A 1 240 ? -2.540 23.791 12.033 1.00 36.25 240 SER A CA 1
ATOM 1790 C C . SER A 1 240 ? -3.094 22.507 12.657 1.00 36.25 240 SER A C 1
ATOM 1792 O O . SER A 1 240 ? -2.358 21.541 12.857 1.00 36.25 240 SER A O 1
ATOM 1794 N N . ALA A 1 241 ? -4.391 22.496 12.957 1.00 37.38 241 ALA A N 1
ATOM 1795 C CA . ALA A 1 241 ? -5.167 21.266 12.906 1.00 37.38 241 ALA A CA 1
ATOM 1796 C C . ALA A 1 241 ? -5.296 20.918 11.420 1.00 37.38 241 ALA A C 1
ATOM 1798 O O . ALA A 1 241 ? -6.059 21.544 10.687 1.00 37.38 241 ALA A O 1
ATOM 1799 N N . SER A 1 242 ? -4.411 20.042 10.959 1.00 44.66 242 SER A N 1
ATOM 1800 C CA . SER A 1 242 ? -4.367 19.554 9.588 1.00 44.66 242 SER A CA 1
ATOM 1801 C C . SER A 1 242 ? -5.691 18.864 9.275 1.00 44.66 242 SER A C 1
ATOM 1803 O O . SER A 1 242 ? -5.938 17.784 9.795 1.00 44.66 242 SER A O 1
ATOM 1805 N N . GLU A 1 243 ? -6.535 19.491 8.459 1.00 49.81 243 GLU A N 1
ATOM 1806 C CA . GLU A 1 243 ? -7.663 18.823 7.809 1.00 49.81 243 GLU A CA 1
ATOM 1807 C C . GLU A 1 243 ? -7.083 17.617 7.062 1.00 49.81 243 GLU A C 1
ATOM 1809 O O . GLU A 1 243 ? -6.247 17.790 6.166 1.00 49.81 243 GLU A O 1
ATOM 1814 N N . VAL A 1 244 ? -7.384 16.397 7.519 1.00 57.84 244 VAL A N 1
ATOM 1815 C CA . VAL A 1 244 ? -6.764 15.214 6.927 1.00 57.84 244 VAL A CA 1
ATOM 1816 C C . VAL A 1 244 ? -7.254 15.054 5.498 1.00 57.84 244 VAL A C 1
ATOM 1818 O O . VAL A 1 244 ? -8.436 15.106 5.167 1.00 57.84 244 VAL A O 1
ATOM 1821 N N . ASP A 1 245 ? -6.274 14.883 4.632 1.00 73.25 245 ASP A N 1
ATOM 1822 C CA . ASP A 1 245 ? -6.431 14.849 3.200 1.00 73.25 245 ASP A CA 1
ATOM 1823 C C . ASP A 1 245 ? -7.113 13.548 2.749 1.00 73.25 245 ASP A C 1
ATOM 1825 O O . ASP A 1 245 ? -6.481 12.504 2.652 1.00 73.25 245 ASP A O 1
ATOM 1829 N N . LEU A 1 246 ? -8.405 13.602 2.426 1.00 78.94 246 LEU A N 1
ATOM 1830 C CA . LEU A 1 246 ? -9.148 12.465 1.860 1.00 78.94 246 LEU A CA 1
ATOM 1831 C C . LEU A 1 246 ? -8.799 12.175 0.386 1.00 78.94 246 LEU A C 1
ATOM 1833 O O . LEU A 1 246 ? -9.356 11.257 -0.210 1.00 78.94 246 LEU A O 1
ATOM 1837 N N . THR A 1 247 ? -7.928 12.976 -0.233 1.00 84.62 247 THR A N 1
ATOM 1838 C CA . THR A 1 247 ? -7.630 12.908 -1.673 1.00 84.62 247 THR A CA 1
ATOM 1839 C C . THR A 1 247 ? -6.372 12.101 -1.999 1.00 84.62 247 THR A C 1
ATOM 1841 O O . THR A 1 247 ? -6.137 11.789 -3.164 1.00 84.62 247 THR A O 1
ATOM 1844 N N . GLY A 1 248 ? -5.567 11.748 -0.991 1.00 91.12 248 GLY A N 1
ATOM 1845 C CA . GLY A 1 248 ? -4.289 11.055 -1.174 1.00 91.12 248 GLY A CA 1
ATOM 1846 C C . GLY A 1 248 ? -3.153 11.965 -1.660 1.00 91.12 248 GLY A C 1
ATOM 1847 O O . GLY A 1 248 ? -2.114 11.479 -2.105 1.00 91.12 248 GLY A O 1
ATOM 1848 N N . ASN A 1 249 ? -3.322 13.284 -1.569 1.00 91.88 249 ASN A N 1
ATOM 1849 C CA . ASN A 1 249 ? -2.305 14.291 -1.857 1.00 91.88 249 ASN A CA 1
ATOM 1850 C C . ASN A 1 249 ? -1.014 14.103 -1.045 1.00 91.88 249 ASN A C 1
ATOM 1852 O O . ASN A 1 249 ? 0.057 14.355 -1.586 1.00 91.88 249 ASN A O 1
ATOM 1856 N N . LEU A 1 250 ? -1.072 13.617 0.201 1.00 92.50 250 LEU A N 1
ATOM 1857 C CA . LEU A 1 250 ? 0.136 13.303 0.983 1.00 92.50 250 LEU A CA 1
ATOM 1858 C C . LEU A 1 250 ? 1.016 12.270 0.256 1.00 92.50 250 LEU A C 1
ATOM 1860 O O . LEU A 1 250 ? 2.212 12.489 0.064 1.00 92.50 250 LEU A O 1
ATOM 1864 N N . VAL A 1 251 ? 0.405 11.184 -0.221 1.00 96.19 251 VAL A N 1
ATOM 1865 C CA . VAL A 1 251 ? 1.087 10.153 -1.016 1.00 96.19 251 VAL A CA 1
ATOM 1866 C C . VAL A 1 251 ? 1.558 10.726 -2.355 1.00 96.19 251 VAL A C 1
ATOM 1868 O O . VAL A 1 251 ? 2.716 10.544 -2.731 1.00 96.19 251 VAL A O 1
ATOM 1871 N N . ALA A 1 252 ? 0.687 11.453 -3.061 1.00 94.94 252 ALA A N 1
ATOM 1872 C CA . ALA A 1 252 ? 1.006 12.002 -4.376 1.00 94.94 252 ALA A CA 1
ATOM 1873 C C . ALA A 1 252 ? 2.176 13.004 -4.331 1.00 94.94 252 ALA A C 1
ATOM 1875 O O . ALA A 1 252 ? 3.053 12.964 -5.193 1.00 94.94 252 ALA A O 1
ATOM 1876 N N . GLU A 1 253 ? 2.236 13.874 -3.318 1.00 94.69 253 GLU A N 1
ATOM 1877 C CA . GLU A 1 253 ? 3.348 14.813 -3.133 1.00 94.69 253 GLU A CA 1
ATOM 1878 C C . GLU A 1 253 ? 4.650 14.096 -2.749 1.00 94.69 253 GLU A C 1
ATOM 1880 O O . GLU A 1 253 ? 5.709 14.491 -3.238 1.00 94.69 253 GLU A O 1
ATOM 1885 N N . HIS A 1 254 ? 4.598 13.009 -1.965 1.00 96.69 254 HIS A N 1
ATOM 1886 C CA . HIS A 1 254 ? 5.789 12.203 -1.649 1.00 96.69 254 HIS A CA 1
ATOM 1887 C C . HIS A 1 254 ? 6.432 11.603 -2.910 1.00 96.69 254 HIS A C 1
ATOM 1889 O O . HIS A 1 254 ? 7.652 11.653 -3.069 1.00 96.69 254 HIS A O 1
ATOM 1895 N N . PHE A 1 255 ? 5.625 11.095 -3.849 1.00 96.50 255 PHE A N 1
ATOM 1896 C CA . PHE A 1 255 ? 6.110 10.471 -5.093 1.00 96.50 255 PHE A CA 1
ATOM 1897 C C . PHE A 1 255 ? 6.221 11.424 -6.293 1.00 96.50 255 PHE A C 1
ATOM 1899 O O . PHE A 1 255 ? 6.665 11.026 -7.375 1.00 96.50 255 PHE A O 1
ATOM 1906 N N . LYS A 1 256 ? 5.910 12.709 -6.117 1.00 94.62 256 LYS A N 1
ATOM 1907 C CA . LYS A 1 256 ? 6.027 13.737 -7.161 1.00 94.62 256 LYS A CA 1
ATOM 1908 C C . LYS A 1 256 ? 7.412 13.822 -7.819 1.00 94.62 256 LYS A C 1
ATOM 1910 O O . LYS A 1 256 ? 7.441 13.938 -9.047 1.00 94.62 256 LYS A O 1
ATOM 1915 N N . PRO A 1 257 ? 8.549 13.709 -7.094 1.00 94.38 257 PRO A N 1
ATOM 1916 C CA . PRO A 1 257 ? 9.867 13.702 -7.730 1.00 94.38 257 PRO A CA 1
ATOM 1917 C C . PRO A 1 257 ? 10.038 12.550 -8.729 1.00 94.38 257 PRO A C 1
ATOM 1919 O O . PRO A 1 257 ? 10.603 12.744 -9.805 1.00 94.38 257 PRO A O 1
ATOM 1922 N N . LEU A 1 258 ? 9.492 11.366 -8.419 1.00 91.69 258 LEU A N 1
ATOM 1923 C CA . LEU A 1 258 ? 9.548 10.211 -9.315 1.00 91.69 258 LEU A CA 1
ATOM 1924 C C . LEU A 1 258 ? 8.772 10.479 -10.607 1.00 91.69 258 LEU A C 1
ATOM 1926 O O . LEU A 1 258 ? 9.272 10.210 -11.698 1.00 91.69 258 LEU A O 1
ATOM 1930 N N . LYS A 1 259 ? 7.573 11.059 -10.489 1.00 89.50 259 LYS A N 1
ATOM 1931 C CA . LYS A 1 259 ? 6.758 11.451 -11.641 1.00 89.50 259 LYS A CA 1
ATOM 1932 C C . LYS A 1 259 ? 7.485 12.447 -12.544 1.00 89.50 259 LYS A C 1
ATOM 1934 O O . LYS A 1 259 ? 7.466 12.268 -13.760 1.00 89.50 259 LYS A O 1
ATOM 1939 N N . SER A 1 260 ? 8.137 13.466 -11.976 1.00 87.25 260 SER A N 1
ATOM 1940 C CA . SER A 1 260 ? 8.883 14.444 -12.781 1.00 87.25 260 SER A CA 1
ATOM 1941 C C . SER A 1 260 ? 10.012 13.803 -13.587 1.00 87.25 260 SER A C 1
ATOM 1943 O O . SER A 1 260 ? 10.163 14.128 -14.756 1.00 87.25 260 SER A O 1
ATOM 1945 N N . THR A 1 261 ? 10.735 12.833 -13.019 1.00 87.31 261 THR A N 1
ATOM 1946 C CA . THR A 1 261 ? 11.849 12.160 -13.709 1.00 87.31 261 THR A CA 1
ATOM 1947 C C . THR A 1 261 ? 11.409 11.317 -14.910 1.00 87.31 261 THR A C 1
ATOM 1949 O O . THR A 1 261 ? 12.204 11.089 -15.811 1.00 87.31 261 THR A O 1
ATOM 1952 N N . ILE A 1 262 ? 10.168 10.823 -14.937 1.00 82.88 262 ILE A N 1
ATOM 1953 C CA . ILE A 1 262 ? 9.651 10.016 -16.060 1.00 82.88 262 ILE A CA 1
ATOM 1954 C C . ILE A 1 262 ? 9.086 10.897 -17.184 1.00 82.88 262 ILE A C 1
ATOM 1956 O O . ILE A 1 262 ? 8.984 10.444 -18.327 1.00 82.88 262 ILE A O 1
ATOM 1960 N N . ALA A 1 263 ? 8.655 12.116 -16.848 1.00 74.69 263 ALA A N 1
ATOM 1961 C CA . ALA A 1 263 ? 8.040 13.050 -17.786 1.00 74.69 263 ALA A CA 1
ATOM 1962 C C . ALA A 1 263 ? 9.062 13.827 -18.638 1.00 74.69 263 ALA A C 1
ATOM 1964 O O . ALA A 1 263 ? 8.680 14.341 -19.691 1.00 74.69 263 ALA A O 1
ATOM 1965 N N . GLU A 1 264 ? 10.315 13.913 -18.184 1.00 58.03 264 GLU A N 1
ATOM 1966 C CA . GLU A 1 264 ? 11.470 14.426 -18.942 1.00 58.03 264 GLU A CA 1
ATOM 1967 C C . GLU A 1 264 ? 12.010 13.390 -19.944 1.00 58.03 264 GLU A C 1
ATOM 1969 O O . GLU A 1 264 ? 12.378 13.811 -21.066 1.00 58.03 264 GLU A O 1
#